Protein AF-A0A9E7KGN4-F1 (afdb_monomer)

Mean predicted aligned error: 15.78 Å

Structure (mmCIF, N/CA/C/O backbone):
data_AF-A0A9E7KGN4-F1
#
_entry.id   AF-A0A9E7KGN4-F1
#
loop_
_atom_site.group_PDB
_atom_site.id
_atom_site.type_symbol
_atom_site.label_atom_id
_atom_site.label_alt_id
_atom_site.label_comp_id
_atom_site.label_asym_id
_atom_site.label_entity_id
_atom_site.label_seq_id
_atom_site.pdbx_PDB_ins_code
_atom_site.Cartn_x
_atom_site.Cartn_y
_atom_site.Cartn_z
_atom_site.occupancy
_atom_site.B_iso_or_equiv
_atom_site.auth_seq_id
_atom_site.auth_comp_id
_atom_site.auth_asym_id
_atom_site.auth_atom_id
_atom_site.pdbx_PDB_model_num
ATOM 1 N N . ARG A 1 1 ? 19.803 -19.308 -32.127 1.00 43.31 1 ARG A N 1
ATOM 2 C CA . ARG A 1 1 ? 20.362 -20.248 -31.122 1.00 43.31 1 ARG A CA 1
ATOM 3 C C . ARG A 1 1 ? 21.633 -20.864 -31.719 1.00 43.31 1 ARG A C 1
ATOM 5 O O . ARG A 1 1 ? 21.571 -21.936 -32.300 1.00 43.31 1 ARG A O 1
ATOM 12 N N . GLN A 1 2 ? 22.748 -20.128 -31.695 1.00 34.84 2 GLN A N 1
ATOM 13 C CA . GLN A 1 2 ? 24.059 -20.640 -32.112 1.00 34.84 2 GLN A CA 1
ATOM 14 C C . GLN A 1 2 ? 24.666 -21.426 -30.944 1.00 34.84 2 GLN A C 1
ATOM 16 O O . GLN A 1 2 ? 24.561 -21.007 -29.792 1.00 34.84 2 GLN A O 1
ATOM 21 N N . ARG A 1 3 ? 25.208 -22.604 -31.252 1.00 32.94 3 ARG A N 1
ATOM 22 C CA . ARG A 1 3 ? 25.777 -23.581 -30.322 1.00 32.94 3 ARG A CA 1
ATOM 23 C C . ARG A 1 3 ? 27.296 -23.502 -30.486 1.00 32.94 3 ARG A C 1
ATOM 25 O O . ARG A 1 3 ? 27.785 -23.759 -31.579 1.00 32.94 3 ARG A O 1
ATOM 32 N N . VAL A 1 4 ? 28.014 -23.11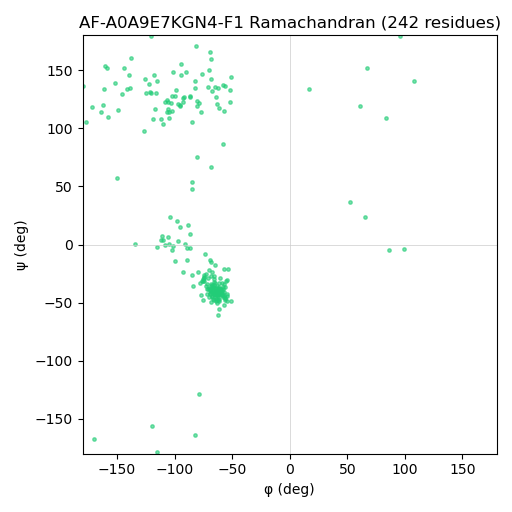3 -29.434 1.00 39.19 4 VAL A N 1
ATOM 33 C CA . VAL A 1 4 ? 29.483 -23.148 -29.382 1.00 39.19 4 VAL A CA 1
ATOM 34 C C . VAL A 1 4 ? 29.879 -24.368 -28.558 1.00 39.19 4 VAL A C 1
ATOM 36 O O . VAL A 1 4 ? 29.549 -24.460 -27.379 1.00 39.19 4 VAL A O 1
ATOM 39 N N . THR A 1 5 ? 30.535 -25.322 -29.209 1.00 34.94 5 THR A N 1
ATOM 40 C CA . THR A 1 5 ? 31.199 -26.487 -28.614 1.00 34.94 5 THR A CA 1
ATOM 41 C C . THR A 1 5 ? 32.675 -26.161 -28.413 1.00 34.94 5 THR A C 1
ATOM 43 O O . THR A 1 5 ? 33.374 -25.882 -29.384 1.00 34.94 5 THR A O 1
ATOM 46 N N . LEU A 1 6 ? 33.139 -26.209 -27.164 1.00 37.94 6 LEU A N 1
ATOM 47 C CA . LEU A 1 6 ? 34.554 -26.246 -26.793 1.00 37.94 6 LEU A CA 1
ATOM 48 C C . LEU A 1 6 ? 34.932 -27.708 -26.546 1.00 37.94 6 LEU A C 1
ATOM 50 O O . LEU A 1 6 ? 34.315 -28.372 -25.716 1.00 37.94 6 LEU A O 1
ATOM 54 N N . GLY A 1 7 ? 35.910 -28.200 -27.302 1.00 29.52 7 GLY A N 1
ATOM 55 C CA . GLY A 1 7 ? 36.570 -29.475 -27.054 1.00 29.52 7 GLY A CA 1
ATOM 56 C C . GLY A 1 7 ? 37.836 -29.269 -26.231 1.00 29.52 7 GLY A C 1
ATOM 57 O O . GLY A 1 7 ? 38.523 -28.271 -26.416 1.00 29.52 7 GLY A O 1
ATOM 58 N N . PHE A 1 8 ? 38.144 -30.232 -25.369 1.00 32.97 8 PHE A N 1
ATOM 59 C CA . PHE A 1 8 ? 39.500 -30.539 -24.924 1.00 32.97 8 PHE A CA 1
ATOM 60 C C . PHE A 1 8 ? 39.584 -32.055 -24.714 1.00 32.97 8 PHE A C 1
ATOM 62 O O . PHE A 1 8 ? 38.685 -32.669 -24.144 1.00 32.97 8 PHE A O 1
ATOM 69 N N . THR A 1 9 ? 40.617 -32.645 -25.301 1.00 34.97 9 THR A N 1
ATOM 70 C CA . THR A 1 9 ? 40.896 -34.079 -25.398 1.00 34.97 9 THR A CA 1
ATOM 71 C C . THR A 1 9 ? 41.772 -34.536 -24.236 1.00 34.97 9 THR A C 1
ATOM 73 O O . THR A 1 9 ? 42.865 -33.997 -24.080 1.00 34.97 9 THR A O 1
ATOM 76 N N . ASP A 1 10 ? 41.343 -35.572 -23.513 1.00 32.56 10 ASP A N 1
ATOM 77 C CA . ASP A 1 10 ? 42.175 -36.350 -22.591 1.00 32.56 10 ASP A CA 1
ATOM 78 C C . ASP A 1 10 ? 42.440 -37.731 -23.194 1.00 32.56 10 ASP A C 1
ATOM 80 O O . ASP A 1 10 ? 41.516 -38.488 -23.500 1.00 32.56 10 ASP A O 1
ATOM 84 N N . HIS A 1 11 ? 43.713 -38.072 -23.363 1.00 33.44 11 HIS A N 1
ATOM 85 C CA . HIS A 1 11 ? 44.144 -39.420 -23.704 1.00 33.44 11 HIS A CA 1
ATOM 86 C C . HIS A 1 11 ? 45.523 -39.630 -23.089 1.00 33.44 11 HIS A C 1
ATOM 88 O O . HIS A 1 11 ? 46.450 -38.931 -23.479 1.00 33.44 11 HIS A O 1
ATOM 94 N N . LEU A 1 12 ? 45.645 -40.557 -22.133 1.00 33.91 12 LEU A N 1
ATOM 95 C CA . LEU A 1 12 ? 46.855 -41.341 -21.855 1.00 33.91 12 LEU A CA 1
ATOM 96 C C . LEU A 1 12 ? 46.552 -42.349 -20.736 1.00 33.91 12 LEU A C 1
ATOM 98 O O . LEU A 1 12 ? 46.442 -41.994 -19.567 1.00 33.91 12 LEU A O 1
ATOM 102 N N . SER A 1 13 ? 46.419 -43.615 -21.124 1.00 33.12 13 SER A N 1
ATOM 103 C CA . SER A 1 13 ? 46.368 -44.777 -20.238 1.00 33.12 13 SER A CA 1
ATOM 104 C C . SER A 1 13 ? 47.519 -45.724 -20.579 1.00 33.12 13 SER A C 1
ATOM 106 O O . SER A 1 13 ? 47.692 -46.095 -21.740 1.00 33.12 13 SER A O 1
ATOM 108 N N . ASP A 1 14 ? 48.236 -46.110 -19.526 1.00 31.97 14 ASP A N 1
ATOM 109 C CA . ASP A 1 14 ? 48.924 -47.380 -19.280 1.00 31.97 14 ASP A CA 1
ATOM 110 C C . ASP A 1 14 ? 50.049 -47.865 -20.209 1.00 31.97 14 ASP A C 1
ATOM 112 O O . ASP A 1 14 ? 49.835 -48.252 -21.357 1.00 31.97 14 ASP A O 1
ATOM 116 N N . ARG A 1 15 ? 51.245 -48.024 -19.613 1.00 34.34 15 ARG A N 1
ATOM 117 C CA . ARG A 1 15 ? 52.045 -49.266 -19.680 1.00 34.34 15 ARG A CA 1
ATOM 118 C C . ARG A 1 15 ? 53.271 -49.226 -18.747 1.00 34.34 15 ARG A C 1
ATOM 120 O O . ARG A 1 15 ? 54.196 -48.460 -18.976 1.00 34.34 15 ARG A O 1
ATOM 127 N N . PHE A 1 16 ? 53.320 -50.135 -17.771 1.00 32.62 16 PHE A N 1
ATOM 128 C CA . PHE A 1 16 ? 54.546 -50.589 -17.092 1.00 32.62 16 PHE A CA 1
ATOM 129 C C . PHE A 1 16 ? 54.453 -52.099 -16.831 1.00 32.62 16 PHE A C 1
ATOM 131 O O . PHE A 1 16 ? 53.436 -52.548 -16.301 1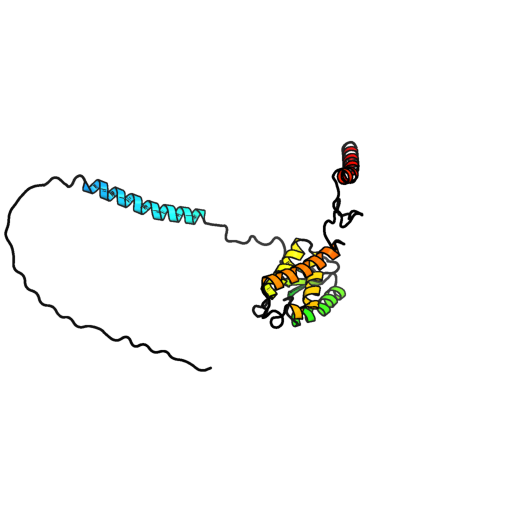.00 32.62 16 PHE A O 1
ATOM 138 N N . PRO A 1 17 ? 55.514 -52.876 -17.120 1.00 41.53 17 PRO A N 1
ATOM 139 C CA . PRO A 1 17 ? 55.739 -54.143 -16.440 1.00 41.53 17 PRO A CA 1
ATOM 140 C C . PRO A 1 17 ? 57.093 -54.196 -15.704 1.00 41.53 17 PRO A C 1
ATOM 142 O O . PRO A 1 17 ? 58.141 -53.849 -16.238 1.00 41.53 17 PRO A O 1
ATOM 145 N N . LEU A 1 18 ? 56.989 -54.638 -14.448 1.00 33.75 18 LEU A N 1
ATOM 146 C CA . LEU A 1 18 ? 57.854 -55.502 -13.627 1.00 33.75 18 LEU A CA 1
ATOM 147 C C . LEU A 1 18 ? 59.321 -55.766 -14.036 1.00 33.75 18 LEU A C 1
ATOM 149 O O . LEU A 1 18 ? 59.597 -56.286 -15.112 1.00 33.75 18 LEU A O 1
ATOM 153 N N . SER A 1 19 ? 60.223 -55.663 -13.048 1.00 32.59 19 SER A N 1
ATOM 154 C CA . SER A 1 19 ? 61.306 -56.642 -12.855 1.00 32.59 19 SER A CA 1
ATOM 155 C C . SER A 1 19 ? 61.733 -56.741 -11.379 1.00 32.59 19 SER A C 1
ATOM 157 O O . SER A 1 19 ? 61.813 -55.738 -10.670 1.00 32.59 19 SER A O 1
ATOM 159 N N . CYS A 1 20 ? 61.973 -57.972 -10.921 1.00 30.86 20 CYS A N 1
ATOM 160 C CA . CYS A 1 20 ? 62.420 -58.365 -9.582 1.00 30.86 20 CYS A CA 1
ATOM 161 C C . CYS A 1 20 ? 63.927 -58.672 -9.564 1.00 30.86 20 CYS A C 1
ATOM 163 O O . CYS A 1 20 ? 64.414 -59.317 -10.485 1.00 30.86 20 CYS A O 1
ATOM 165 N N . SER A 1 21 ? 64.611 -58.419 -8.440 1.00 33.78 21 SER A N 1
ATOM 166 C CA . SER A 1 21 ? 65.715 -59.279 -7.968 1.00 33.78 21 SER A CA 1
ATOM 167 C C . SER A 1 21 ? 66.027 -59.051 -6.481 1.00 33.78 21 SER A C 1
ATOM 169 O O . SER A 1 21 ? 66.128 -57.912 -6.033 1.00 33.78 21 SER A O 1
ATOM 171 N N . ARG A 1 22 ? 66.176 -60.152 -5.729 1.00 36.72 22 ARG A N 1
ATOM 172 C CA . ARG A 1 22 ? 66.568 -60.244 -4.307 1.00 36.72 22 ARG A CA 1
ATOM 173 C C . ARG A 1 22 ? 68.079 -60.466 -4.154 1.00 36.72 22 ARG A C 1
ATOM 175 O O . ARG A 1 22 ? 68.652 -61.180 -4.971 1.00 36.72 22 ARG A O 1
ATOM 182 N N . SER A 1 23 ? 68.635 -60.073 -3.005 1.00 31.95 23 SER A N 1
ATOM 183 C CA . SER A 1 23 ? 69.716 -60.805 -2.310 1.00 31.95 23 SER A CA 1
ATOM 184 C C . SER A 1 23 ? 69.789 -60.439 -0.800 1.00 31.95 23 SER A C 1
ATOM 186 O O . SER A 1 23 ? 69.323 -59.358 -0.443 1.00 31.95 23 SER A O 1
ATOM 188 N N . PRO A 1 24 ? 70.271 -61.340 0.101 1.00 37.94 24 PRO A N 1
ATOM 189 C CA . PRO A 1 24 ? 70.056 -61.289 1.562 1.00 37.94 24 PRO A CA 1
ATOM 190 C C . PRO A 1 24 ? 71.396 -61.184 2.374 1.00 37.94 24 PRO A C 1
ATOM 192 O O . PRO A 1 24 ? 72.361 -60.669 1.818 1.00 37.94 24 PRO A O 1
ATOM 195 N N . PRO A 1 25 ? 71.498 -61.580 3.670 1.00 57.44 25 PRO A N 1
ATOM 196 C CA . PRO A 1 25 ? 71.599 -60.695 4.842 1.00 57.44 25 PRO A CA 1
ATOM 197 C C . PRO A 1 25 ? 72.942 -60.800 5.614 1.00 57.44 25 PRO A C 1
ATOM 199 O O . PRO A 1 25 ? 73.807 -61.602 5.271 1.00 57.44 25 PRO A O 1
ATOM 202 N N . SER A 1 26 ? 73.107 -60.048 6.714 1.00 31.03 26 SER A N 1
ATOM 203 C CA . SER A 1 26 ? 74.134 -60.321 7.745 1.00 31.03 26 SER A CA 1
ATOM 204 C C . SER A 1 26 ? 73.809 -59.637 9.102 1.00 31.03 26 SER A C 1
ATOM 206 O O . SER A 1 26 ? 73.027 -58.685 9.105 1.00 31.03 26 SER A O 1
ATOM 208 N N . PRO A 1 27 ? 74.290 -60.173 10.252 1.00 44.53 27 PRO A N 1
ATOM 209 C CA . PRO A 1 27 ? 73.487 -60.336 11.472 1.00 44.53 27 PRO A CA 1
ATOM 210 C C . PRO A 1 27 ? 74.019 -59.598 12.722 1.00 44.53 27 PRO A C 1
ATOM 212 O O . PRO A 1 27 ? 75.122 -59.055 12.708 1.00 44.53 27 PRO A O 1
ATOM 215 N N . SER A 1 28 ? 73.270 -59.749 13.830 1.00 35.03 28 SER A N 1
ATOM 216 C CA . SER A 1 28 ? 73.612 -59.549 15.265 1.00 35.03 28 SER A CA 1
ATOM 217 C C . SER A 1 28 ? 72.978 -58.304 15.902 1.00 35.03 28 SER A C 1
ATOM 219 O O . SER A 1 28 ? 73.021 -57.237 15.313 1.00 35.03 28 SER A O 1
ATOM 221 N N . SER A 1 29 ? 72.484 -58.279 17.140 1.00 33.22 29 SER A N 1
ATOM 222 C CA . SER A 1 29 ? 71.989 -59.272 18.102 1.00 33.22 29 SER A CA 1
ATOM 223 C C . SER A 1 29 ? 71.574 -58.470 19.341 1.00 33.22 29 SER A C 1
ATOM 225 O O . SER A 1 29 ? 72.348 -57.639 19.799 1.00 33.22 29 SER A O 1
ATOM 227 N N . LEU A 1 30 ? 70.417 -58.824 19.907 1.00 35.72 30 LEU A N 1
ATOM 228 C CA . LEU A 1 30 ? 69.990 -58.626 21.300 1.00 35.72 30 LEU A CA 1
ATOM 229 C C . LEU A 1 30 ? 69.733 -57.203 21.856 1.00 35.72 30 LEU A C 1
ATOM 231 O O . LEU A 1 30 ? 70.406 -56.233 21.540 1.00 35.72 30 LEU A O 1
ATOM 235 N N . ILE A 1 31 ? 68.824 -57.193 22.850 1.00 36.72 31 ILE A N 1
ATOM 236 C CA . ILE A 1 31 ? 68.418 -56.107 23.768 1.00 36.72 31 ILE A CA 1
ATOM 237 C C . ILE A 1 31 ? 67.353 -55.200 23.102 1.00 36.72 31 ILE A C 1
ATOM 239 O O . ILE A 1 31 ? 67.632 -54.512 22.138 1.00 36.72 31 ILE A O 1
ATOM 243 N N . VAL A 1 32 ? 66.067 -55.172 23.468 1.00 41.25 32 VAL A N 1
ATOM 244 C CA . VAL A 1 32 ? 65.474 -54.961 24.795 1.00 41.25 32 VAL A CA 1
ATOM 245 C C . VAL A 1 32 ? 64.013 -55.452 24.768 1.00 41.25 32 VAL A C 1
ATOM 247 O O . VAL A 1 32 ? 63.178 -54.918 24.044 1.00 41.25 32 VAL A O 1
ATOM 250 N N . LEU A 1 33 ? 63.687 -56.431 25.610 1.00 44.38 33 LEU A N 1
ATOM 251 C CA . LEU A 1 33 ? 62.329 -56.898 25.922 1.00 44.38 33 LEU A CA 1
ATOM 252 C C . LEU A 1 33 ? 61.699 -56.021 27.032 1.00 44.38 33 LEU A C 1
ATOM 254 O O . LEU A 1 33 ? 61.299 -56.526 28.072 1.00 44.38 33 LEU A O 1
ATOM 258 N N . LEU A 1 34 ? 61.671 -54.693 26.864 1.00 43.56 34 LEU A N 1
ATOM 259 C CA . LEU A 1 34 ? 61.140 -53.745 27.869 1.00 43.56 34 LEU A CA 1
ATOM 260 C C . LEU A 1 34 ? 60.549 -52.471 27.231 1.00 43.56 34 LEU A C 1
ATOM 262 O O . LEU A 1 34 ? 60.962 -51.359 27.549 1.00 43.56 34 LEU A O 1
ATOM 266 N N . SER A 1 35 ? 59.574 -52.593 26.330 1.00 43.28 35 SER A N 1
ATOM 267 C CA . SER A 1 35 ? 58.796 -51.418 25.883 1.00 43.28 35 SER A CA 1
ATOM 268 C C . SER A 1 35 ? 57.281 -51.623 25.832 1.00 43.28 35 SER A C 1
ATOM 270 O O . SER A 1 35 ? 56.549 -50.670 25.567 1.00 43.28 35 SER A O 1
ATOM 272 N N . ASP A 1 36 ? 56.776 -52.807 26.183 1.00 47.84 36 ASP A N 1
ATOM 273 C CA . ASP A 1 36 ? 55.358 -53.131 25.978 1.00 47.84 36 ASP A CA 1
ATOM 274 C C . ASP A 1 36 ? 54.419 -52.704 27.124 1.00 47.84 36 ASP A C 1
ATOM 276 O O . ASP A 1 36 ? 53.231 -53.021 27.119 1.00 47.84 36 ASP A O 1
ATOM 280 N N . TRP A 1 37 ? 54.912 -51.926 28.098 1.00 45.62 37 TRP A N 1
ATOM 281 C CA . TRP A 1 37 ? 54.055 -51.368 29.155 1.00 45.62 37 TRP A CA 1
ATOM 282 C C . TRP A 1 37 ? 53.633 -49.908 28.934 1.00 45.62 37 TRP A C 1
ATOM 284 O O . TRP A 1 37 ? 52.676 -49.461 29.550 1.00 45.62 37 TRP A O 1
ATOM 294 N N . GLY A 1 38 ? 54.271 -49.174 28.010 1.00 48.34 38 GLY A N 1
ATOM 295 C CA . GLY A 1 38 ? 53.954 -47.760 27.727 1.00 48.34 38 GLY A CA 1
ATOM 296 C C . GLY A 1 38 ? 53.111 -47.502 26.468 1.00 48.34 38 GLY A C 1
ATOM 297 O O . GLY A 1 38 ? 52.750 -46.354 26.194 1.00 48.34 38 GLY A O 1
ATOM 298 N N . A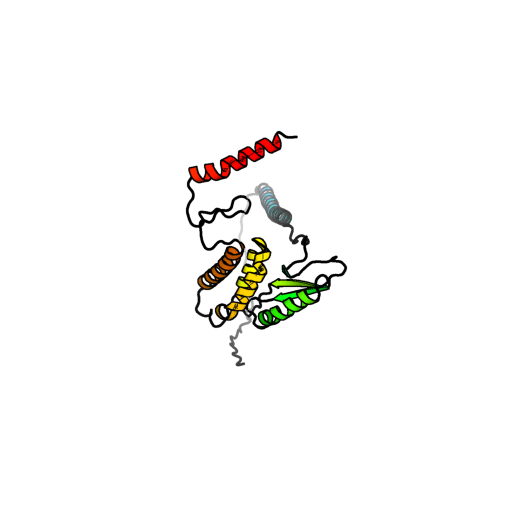LA A 1 39 ? 52.819 -48.540 25.677 1.00 49.31 39 ALA A N 1
ATOM 299 C CA . ALA A 1 39 ? 52.071 -48.427 24.420 1.00 49.31 39 ALA A CA 1
ATOM 300 C C . ALA A 1 39 ? 50.555 -48.642 24.587 1.00 49.31 39 ALA A C 1
ATOM 302 O O . ALA A 1 39 ? 49.769 -48.121 23.795 1.00 49.31 39 ALA A O 1
ATOM 303 N N . ARG A 1 40 ? 50.122 -49.346 25.642 1.00 48.94 40 ARG A N 1
ATOM 304 C CA . ARG A 1 40 ? 48.695 -49.585 25.921 1.00 48.94 40 ARG A CA 1
ATOM 305 C C . ARG A 1 40 ? 47.968 -48.335 26.428 1.00 48.94 40 ARG A C 1
ATOM 307 O O . ARG A 1 40 ? 46.845 -48.083 25.997 1.00 48.94 40 ARG A O 1
ATOM 314 N N . ASP A 1 41 ? 48.631 -47.488 27.212 1.00 49.97 41 ASP A N 1
ATOM 315 C CA . ASP A 1 41 ? 48.005 -46.275 27.764 1.00 49.97 41 ASP A CA 1
ATOM 316 C C . ASP A 1 41 ? 47.830 -45.160 26.720 1.00 49.97 41 ASP A C 1
ATOM 318 O O . ASP A 1 41 ? 46.874 -44.385 26.762 1.00 49.97 41 ASP A O 1
ATOM 322 N N . ARG A 1 42 ? 48.710 -45.108 25.711 1.00 51.50 42 ARG A N 1
ATOM 323 C CA . ARG A 1 42 ? 48.635 -44.117 24.624 1.00 51.50 42 ARG A CA 1
ATOM 324 C C . ARG A 1 42 ? 47.612 -44.469 23.542 1.00 51.50 42 ARG A C 1
ATOM 326 O O . ARG A 1 42 ? 47.128 -43.565 22.861 1.00 51.50 42 ARG A O 1
ATOM 333 N N . LEU A 1 43 ? 47.253 -45.745 23.389 1.00 49.75 43 LEU A N 1
ATOM 334 C CA . LEU A 1 43 ? 46.225 -46.178 22.437 1.00 49.75 43 LEU A CA 1
ATOM 335 C C . LEU A 1 43 ? 44.804 -45.912 22.971 1.00 49.75 43 LEU A C 1
ATOM 337 O O . LEU A 1 43 ? 43.914 -45.545 22.206 1.00 49.75 43 LEU A O 1
ATOM 341 N N . MET A 1 44 ? 44.603 -46.002 24.291 1.00 50.56 44 MET A N 1
ATOM 342 C CA . MET A 1 44 ? 43.305 -45.725 24.923 1.00 50.56 44 MET A CA 1
ATOM 343 C C . MET A 1 44 ? 42.973 -44.224 24.978 1.00 50.56 44 MET A C 1
ATOM 345 O O . MET A 1 44 ? 41.808 -43.848 24.844 1.00 50.56 44 MET A O 1
ATOM 349 N N . ALA A 1 45 ? 43.981 -43.351 25.088 1.00 51.00 45 ALA A N 1
ATOM 350 C CA . ALA A 1 45 ? 43.780 -41.898 25.1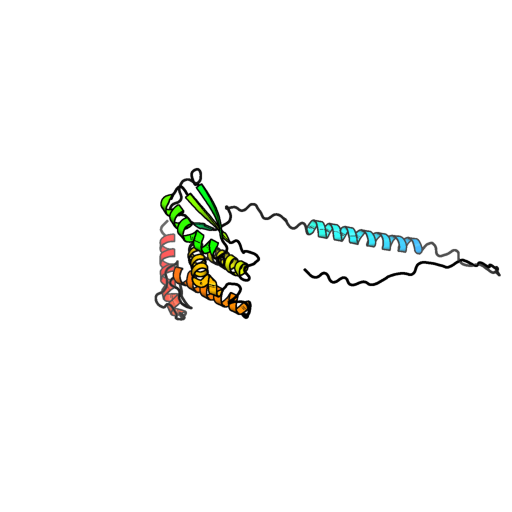31 1.00 51.00 45 ALA A CA 1
ATOM 351 C C . ALA A 1 45 ? 43.312 -41.296 23.786 1.00 51.00 45 ALA A C 1
ATOM 353 O O . ALA A 1 45 ? 42.448 -40.420 23.770 1.00 51.00 45 ALA A O 1
ATOM 354 N N . HIS A 1 46 ? 43.820 -41.793 22.650 1.00 50.19 46 HIS A N 1
ATOM 355 C CA . HIS A 1 46 ? 43.373 -41.353 21.317 1.00 50.19 46 HIS A CA 1
ATOM 356 C C . HIS A 1 46 ? 41.995 -41.918 20.935 1.00 50.19 46 HIS A C 1
ATOM 358 O O . HIS A 1 46 ? 41.249 -41.276 20.198 1.00 50.19 46 HIS A O 1
ATOM 364 N N . SER A 1 47 ? 41.634 -43.089 21.470 1.00 54.91 47 SER A N 1
ATOM 365 C CA . SER A 1 47 ? 40.329 -43.724 21.246 1.00 54.91 47 SER A CA 1
ATOM 366 C C . SER A 1 47 ? 39.198 -42.991 21.980 1.00 54.91 47 SER A C 1
ATOM 368 O O . SER A 1 47 ? 38.124 -42.773 21.425 1.00 54.91 47 SER A O 1
ATOM 370 N N . ALA A 1 48 ? 39.459 -42.513 23.201 1.00 54.72 48 ALA A N 1
ATOM 371 C CA . ALA A 1 48 ? 38.476 -41.747 23.962 1.00 54.72 48 ALA A CA 1
ATOM 372 C C . ALA A 1 48 ? 38.174 -40.384 23.306 1.00 54.72 48 ALA A C 1
ATOM 374 O O . ALA A 1 48 ? 37.010 -40.044 23.104 1.00 54.72 48 ALA A O 1
ATOM 375 N N . ALA A 1 49 ? 39.204 -39.631 22.895 1.00 57.03 49 ALA A N 1
ATOM 376 C CA . ALA A 1 49 ? 39.048 -38.314 22.263 1.00 57.03 49 ALA A CA 1
ATOM 377 C C . ALA A 1 49 ? 38.298 -38.361 20.913 1.00 57.03 49 ALA A C 1
ATOM 379 O O . ALA A 1 49 ? 37.503 -37.465 20.619 1.00 57.03 49 ALA A O 1
ATOM 380 N N . ALA A 1 50 ? 38.495 -39.423 20.122 1.00 59.56 50 ALA A N 1
ATOM 381 C CA . ALA A 1 50 ? 37.814 -39.625 18.841 1.00 59.56 50 ALA A CA 1
ATOM 382 C C . ALA A 1 50 ? 36.301 -39.888 18.983 1.00 59.56 50 ALA A C 1
ATOM 384 O O . ALA A 1 50 ? 35.545 -39.604 18.057 1.00 59.56 50 ALA A O 1
ATOM 385 N N . CYS A 1 51 ? 35.848 -40.373 20.144 1.00 60.97 51 CYS A N 1
ATOM 386 C CA . CYS A 1 51 ? 34.430 -40.597 20.440 1.00 60.97 51 CYS A CA 1
ATOM 387 C C . CYS A 1 51 ? 33.716 -39.338 20.959 1.00 60.97 51 CYS A C 1
ATOM 389 O O . CYS A 1 51 ? 32.511 -39.193 20.759 1.00 60.97 51 CYS A O 1
ATOM 391 N N . PHE A 1 52 ? 34.433 -38.398 21.585 1.00 65.12 52 PHE A N 1
ATOM 392 C CA . PHE A 1 52 ? 33.820 -37.182 22.138 1.00 65.12 52 PHE A CA 1
ATOM 393 C C . PHE A 1 52 ? 33.457 -36.141 21.076 1.00 65.12 52 PHE A C 1
ATOM 395 O O . PHE A 1 52 ? 32.462 -35.439 21.238 1.00 65.12 52 PHE A O 1
ATOM 402 N N . LEU A 1 53 ? 34.210 -36.055 19.976 1.00 70.75 53 LEU A N 1
ATOM 403 C CA . LEU A 1 53 ? 33.913 -35.128 18.879 1.00 70.75 53 LEU A CA 1
ATOM 404 C C . LEU A 1 53 ? 32.567 -35.402 18.177 1.00 70.75 53 LEU A C 1
ATOM 406 O O . LEU A 1 53 ? 31.786 -34.459 18.042 1.00 70.75 53 LEU A O 1
ATOM 410 N N . PRO A 1 54 ? 32.251 -36.642 17.746 1.00 75.44 54 PRO A N 1
ATOM 411 C CA . PRO A 1 54 ? 30.957 -36.939 17.140 1.00 75.44 54 PRO A CA 1
ATOM 412 C C . PRO A 1 54 ? 29.823 -36.814 18.158 1.00 75.44 54 PRO A C 1
ATOM 414 O O . PRO A 1 54 ? 28.770 -36.304 17.794 1.00 75.44 54 PRO A O 1
ATOM 417 N N . LEU A 1 55 ? 30.048 -37.173 19.431 1.00 76.19 55 LEU A N 1
ATOM 418 C CA . LEU A 1 55 ? 29.065 -36.990 20.506 1.00 76.19 55 LEU A CA 1
ATOM 419 C C . LEU A 1 55 ? 28.743 -35.509 20.750 1.00 76.19 55 LEU A C 1
ATOM 421 O O . LEU A 1 55 ? 27.572 -35.146 20.867 1.00 76.19 55 LEU A O 1
ATOM 425 N N . LEU A 1 56 ? 29.759 -34.642 20.759 1.00 79.19 56 LEU A N 1
ATOM 426 C CA . LEU A 1 56 ? 29.595 -33.194 20.870 1.00 79.19 56 LEU A CA 1
ATOM 427 C C . LEU A 1 56 ? 28.885 -32.614 19.640 1.00 79.19 56 LEU A C 1
ATOM 429 O O . LEU A 1 56 ? 27.986 -31.793 19.798 1.00 79.19 56 LEU A O 1
ATOM 433 N N . PHE A 1 57 ? 29.230 -33.070 18.430 1.00 75.00 57 PHE A N 1
ATOM 434 C CA . PHE A 1 57 ? 28.537 -32.674 17.200 1.00 75.00 57 PHE A CA 1
ATOM 435 C C . PHE A 1 57 ? 27.069 -33.105 17.212 1.00 75.00 57 PHE A C 1
ATOM 437 O O . PHE A 1 57 ? 26.209 -32.297 16.881 1.00 75.00 57 PHE A O 1
ATOM 444 N N . THR A 1 58 ? 26.754 -34.329 17.649 1.00 75.00 58 THR A N 1
ATOM 445 C CA . THR A 1 58 ? 25.365 -34.787 17.796 1.00 75.00 58 THR A CA 1
ATOM 446 C C . THR A 1 58 ? 24.621 -34.036 18.895 1.00 75.00 58 THR A C 1
ATOM 448 O O . THR A 1 58 ? 23.462 -33.689 18.700 1.00 75.00 58 THR A O 1
ATOM 451 N N . ALA A 1 59 ? 25.273 -33.715 20.017 1.00 75.06 59 ALA A N 1
ATOM 452 C CA . ALA A 1 59 ? 24.673 -32.916 21.083 1.00 75.06 59 ALA A CA 1
ATOM 453 C C . ALA A 1 59 ? 24.380 -31.484 20.609 1.00 75.06 59 ALA A C 1
ATOM 455 O O . ALA A 1 59 ? 23.289 -30.973 20.846 1.00 75.06 59 ALA A O 1
ATOM 456 N N . LEU A 1 60 ? 25.306 -30.864 19.869 1.00 74.81 60 LEU A N 1
ATOM 457 C CA . LEU A 1 60 ? 25.111 -29.561 19.228 1.00 74.81 60 LEU A CA 1
ATOM 458 C C . LEU A 1 60 ? 24.022 -29.605 18.148 1.00 74.81 60 LEU A C 1
ATOM 460 O O . LEU A 1 60 ? 23.242 -28.664 18.051 1.00 74.81 60 LEU A O 1
ATOM 464 N N . PHE A 1 61 ? 23.917 -30.689 17.376 1.00 68.19 61 PHE A N 1
ATOM 465 C CA . PHE A 1 61 ? 22.866 -30.863 16.367 1.00 68.19 61 PHE A CA 1
ATOM 466 C C . PHE A 1 61 ? 21.480 -31.024 17.011 1.00 68.19 61 PHE A C 1
ATOM 468 O O . PHE A 1 61 ? 20.515 -30.417 16.555 1.00 68.19 61 PHE A O 1
ATOM 475 N N . LEU A 1 62 ? 21.387 -31.776 18.114 1.00 64.25 62 LEU A N 1
ATOM 476 C CA . LEU A 1 62 ? 20.153 -31.945 18.887 1.00 64.25 62 LEU A CA 1
ATOM 477 C C . LEU A 1 62 ? 19.734 -30.641 19.583 1.00 64.25 62 LEU A C 1
ATOM 479 O O . LEU A 1 62 ? 18.554 -30.296 19.545 1.00 64.25 62 LEU A O 1
ATOM 483 N N . LEU A 1 63 ? 20.685 -29.879 20.136 1.00 63.16 63 LEU A N 1
ATOM 484 C CA . LEU A 1 63 ? 20.448 -28.540 20.699 1.00 63.16 63 LEU A CA 1
ATOM 485 C C . LEU A 1 63 ? 20.107 -27.492 19.622 1.00 63.16 63 LEU A C 1
ATOM 487 O O . LEU A 1 63 ? 19.389 -26.537 19.904 1.00 63.16 63 LEU A O 1
ATOM 491 N N . SER A 1 64 ? 20.580 -27.685 18.387 1.00 66.12 64 SER A N 1
ATOM 492 C CA . SER A 1 64 ? 20.268 -26.863 17.211 1.00 66.12 64 SER A CA 1
ATOM 493 C C . SER A 1 64 ? 19.013 -27.336 16.466 1.00 66.12 64 SER A C 1
ATOM 495 O O . SER A 1 64 ? 18.778 -26.916 15.327 1.00 66.12 64 SER A O 1
ATOM 497 N N . SER A 1 65 ? 18.171 -28.157 17.104 1.00 61.00 65 SER A N 1
ATOM 498 C CA . SER A 1 65 ? 16.779 -28.353 16.684 1.00 61.00 65 SER A CA 1
ATOM 499 C C . SER A 1 65 ? 16.001 -27.059 16.942 1.00 61.00 65 SER A C 1
ATOM 501 O O . SER A 1 65 ? 15.133 -26.984 17.807 1.00 61.00 65 SER A O 1
ATOM 503 N N . CYS A 1 66 ? 16.347 -25.998 16.212 1.00 64.06 66 CYS A N 1
ATOM 504 C CA . CYS A 1 66 ? 15.493 -24.840 16.050 1.00 64.06 66 CYS A CA 1
ATOM 505 C C . CYS A 1 66 ? 14.132 -25.362 15.596 1.00 64.06 66 CYS A C 1
ATOM 507 O O . CYS A 1 66 ? 14.066 -26.193 14.689 1.00 64.06 66 CYS A O 1
ATOM 509 N N . SER A 1 67 ? 13.058 -24.890 16.221 1.00 63.22 67 SER A N 1
ATOM 510 C CA . SER A 1 67 ? 11.695 -25.145 15.773 1.00 63.22 67 SER A CA 1
ATOM 511 C C . SER A 1 67 ? 11.533 -24.640 14.335 1.00 63.22 67 SER A C 1
ATOM 513 O O . SER A 1 67 ? 11.147 -23.497 14.102 1.00 63.22 67 SER A O 1
ATOM 515 N N . PHE A 1 68 ? 11.862 -25.476 13.350 1.00 61.44 68 PHE A N 1
ATOM 516 C CA . PHE A 1 68 ? 11.613 -25.222 11.938 1.00 61.44 68 PHE A CA 1
ATOM 517 C C . PHE A 1 68 ? 10.154 -25.564 11.658 1.00 61.44 68 PHE A C 1
ATOM 519 O O . PHE A 1 68 ? 9.808 -26.601 11.102 1.00 61.44 68 PHE A O 1
ATOM 526 N N . GLY A 1 69 ? 9.291 -24.667 12.112 1.00 63.28 69 GLY A N 1
ATOM 527 C CA . GLY A 1 69 ? 7.878 -24.641 11.799 1.00 63.28 69 GLY A CA 1
ATOM 528 C C . GLY A 1 69 ? 7.399 -23.226 12.042 1.00 63.28 69 GLY A C 1
ATOM 529 O O . GLY A 1 69 ? 7.357 -22.777 13.187 1.00 63.28 69 GLY A O 1
ATOM 530 N N . SER A 1 70 ? 7.068 -22.497 10.977 1.00 73.19 70 SER A N 1
ATOM 531 C CA . SER A 1 70 ? 6.262 -21.292 11.139 1.00 73.19 70 SER A CA 1
ATOM 532 C C . SER A 1 70 ? 4.975 -21.726 11.836 1.00 73.19 70 SER A C 1
ATOM 534 O O . SER A 1 70 ? 4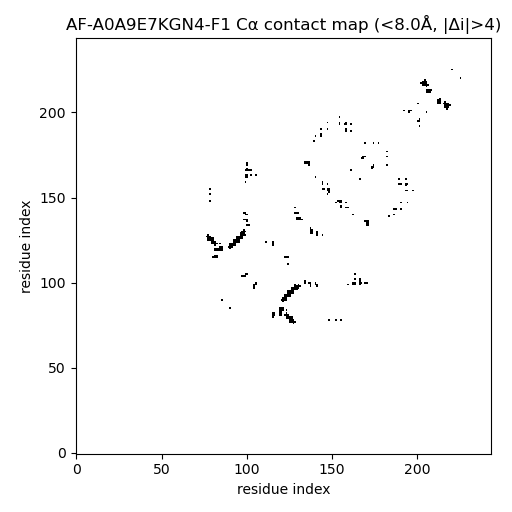.238 -22.545 11.284 1.00 73.19 70 SER A O 1
ATOM 536 N N . GLY A 1 71 ? 4.741 -21.253 13.064 1.00 81.50 71 GLY A N 1
ATOM 537 C CA . GLY A 1 71 ? 3.494 -21.530 13.771 1.00 81.50 71 GLY A CA 1
ATOM 538 C C . GLY A 1 71 ? 2.303 -21.198 12.872 1.00 81.50 71 GLY A C 1
ATOM 539 O O . GLY A 1 71 ? 2.380 -20.258 12.078 1.00 81.50 71 GLY A O 1
ATOM 540 N N . ILE A 1 72 ? 1.231 -21.988 12.966 1.00 83.38 72 ILE A N 1
ATOM 541 C CA . ILE A 1 72 ? 0.011 -21.768 12.182 1.00 83.38 72 ILE A CA 1
ATOM 542 C C . ILE A 1 72 ? -0.421 -20.305 12.378 1.00 83.38 72 ILE A C 1
ATOM 544 O O . ILE A 1 72 ? -0.596 -19.886 13.528 1.00 83.38 72 ILE A O 1
ATOM 548 N N . PRO A 1 73 ? -0.559 -19.509 11.300 1.00 82.69 73 PRO A N 1
ATOM 549 C CA . PRO A 1 73 ? -0.973 -18.121 11.423 1.00 82.69 73 PRO A CA 1
ATOM 550 C C . PRO A 1 73 ? -2.309 -18.009 12.159 1.00 82.69 73 PRO A C 1
ATOM 552 O O . PRO A 1 73 ? -3.249 -18.752 11.892 1.00 82.69 73 PRO A O 1
ATOM 555 N N . THR A 1 74 ? -2.415 -17.048 13.076 1.00 85.56 74 THR A N 1
ATOM 556 C CA . THR A 1 74 ? -3.658 -16.795 13.827 1.00 85.56 74 THR A CA 1
ATOM 557 C C . THR A 1 74 ? -4.743 -16.131 12.981 1.00 85.56 74 THR A C 1
ATOM 559 O O . THR A 1 74 ? -5.868 -15.956 13.445 1.00 85.56 74 THR A O 1
ATOM 562 N N . ARG A 1 75 ? -4.403 -15.707 11.760 1.00 83.06 75 ARG A N 1
ATOM 563 C CA . ARG A 1 75 ? -5.274 -15.005 10.818 1.00 83.06 75 ARG A CA 1
ATOM 564 C C . ARG A 1 75 ? -4.953 -15.460 9.403 1.00 83.06 75 ARG A C 1
ATOM 566 O O . ARG A 1 75 ? -3.810 -15.816 9.121 1.00 83.06 75 ARG A O 1
ATOM 573 N N . TYR A 1 76 ? -5.953 -15.403 8.530 1.00 87.62 76 TYR A N 1
ATOM 574 C CA . TYR A 1 76 ? -5.747 -15.583 7.097 1.00 87.62 76 TYR A CA 1
ATOM 575 C C . TYR A 1 76 ? -4.837 -14.461 6.573 1.00 87.62 76 TYR A C 1
ATOM 577 O O . TYR A 1 76 ? -5.011 -13.302 6.966 1.00 87.62 76 TYR A O 1
ATOM 585 N N . ASP A 1 77 ? -3.845 -14.828 5.762 1.00 90.44 77 ASP A N 1
ATOM 586 C CA . ASP A 1 77 ? -2.822 -13.909 5.252 1.00 90.44 77 ASP A CA 1
ATOM 587 C C . ASP A 1 77 ? -3.405 -12.893 4.257 1.00 90.44 77 ASP A C 1
ATOM 589 O O . ASP A 1 77 ? -4.472 -13.108 3.689 1.00 90.44 77 ASP A O 1
ATOM 593 N N . GLY A 1 78 ? -2.706 -11.780 4.046 1.00 93.88 78 GLY A N 1
ATOM 594 C CA . GLY A 1 78 ? -3.110 -10.742 3.099 1.00 93.88 78 GLY A CA 1
ATOM 595 C C . GLY A 1 78 ? -3.889 -9.575 3.714 1.00 93.88 78 GLY A C 1
ATOM 596 O O . GLY A 1 78 ? -4.107 -9.468 4.926 1.00 93.88 78 GLY A O 1
ATOM 597 N N . PHE A 1 79 ? -4.249 -8.624 2.854 1.00 95.62 79 PHE A N 1
ATOM 598 C CA . PHE A 1 79 ? -4.867 -7.357 3.236 1.00 95.62 79 PHE A CA 1
ATOM 599 C C . PHE A 1 79 ? -6.349 -7.342 2.879 1.00 95.62 79 PHE A C 1
ATOM 601 O O . PHE A 1 79 ? -6.722 -7.512 1.721 1.00 95.62 79 PHE A O 1
ATOM 608 N N . TYR A 1 80 ? -7.197 -7.086 3.869 1.00 94.00 80 TYR A N 1
ATOM 609 C CA . TYR A 1 80 ? -8.647 -7.116 3.707 1.00 94.00 80 TYR A CA 1
ATOM 610 C C . TYR A 1 80 ? -9.148 -5.823 3.071 1.00 94.00 80 TYR A C 1
ATOM 612 O O . TYR A 1 80 ? -9.009 -4.749 3.655 1.00 94.00 80 TYR A O 1
ATOM 620 N N . TYR A 1 81 ? -9.767 -5.937 1.901 1.00 94.31 81 TYR A N 1
ATOM 621 C CA . TYR A 1 81 ? -10.527 -4.870 1.266 1.00 94.31 81 TYR A CA 1
ATOM 622 C C . TYR A 1 81 ? -12.018 -5.220 1.290 1.00 94.31 81 TYR A C 1
ATOM 624 O O . TYR A 1 81 ? -12.497 -6.053 0.515 1.00 94.31 81 TYR A O 1
ATOM 632 N N . SER A 1 82 ? -12.757 -4.581 2.194 1.00 90.44 82 SER A N 1
ATOM 633 C CA . SER A 1 82 ? -14.200 -4.766 2.368 1.00 90.44 82 SER A CA 1
ATOM 634 C C . SER A 1 82 ? -14.907 -3.430 2.597 1.00 90.44 82 SER A C 1
ATOM 636 O O . SER A 1 82 ? -14.288 -2.445 3.003 1.00 90.44 82 SER A O 1
ATOM 638 N N . GLY A 1 83 ? -16.220 -3.418 2.364 1.00 83.19 83 GLY A N 1
ATOM 639 C CA . GLY A 1 83 ? -17.122 -2.466 3.010 1.00 83.19 83 GLY A CA 1
ATOM 640 C C . GLY A 1 83 ? -17.431 -2.922 4.439 1.00 83.19 83 GLY A C 1
ATOM 641 O O . GLY A 1 83 ? -16.527 -3.258 5.207 1.00 83.19 83 GLY A O 1
ATOM 642 N N . GLU A 1 84 ? -18.717 -2.986 4.771 1.00 78.69 84 GLU A N 1
ATOM 643 C CA . GLU A 1 84 ? -19.189 -3.650 5.988 1.00 78.69 84 GLU A CA 1
ATOM 644 C C . GLU A 1 84 ? -18.972 -5.163 5.877 1.00 78.69 84 GLU A C 1
ATOM 646 O O . GLU A 1 84 ? -19.128 -5.744 4.804 1.00 78.69 84 GLU A O 1
ATOM 651 N N . VAL A 1 85 ? -18.598 -5.810 6.981 1.00 74.75 85 VAL A N 1
ATOM 652 C CA . VAL A 1 85 ? -18.360 -7.258 7.015 1.00 74.75 85 VAL A CA 1
ATOM 653 C C . VAL A 1 85 ? -19.523 -7.927 7.736 1.00 74.75 85 VAL A C 1
ATOM 655 O O . VAL A 1 85 ? -19.827 -7.578 8.877 1.00 74.75 85 VAL A O 1
ATOM 658 N N . GLY A 1 86 ? -20.185 -8.858 7.048 1.00 74.50 86 GLY A N 1
ATOM 659 C CA . GLY A 1 86 ? -21.294 -9.649 7.582 1.00 74.50 86 GLY A CA 1
ATOM 660 C C . GLY A 1 86 ? -20.798 -10.846 8.394 1.00 74.50 86 GLY A C 1
ATOM 661 O O . GLY A 1 86 ? -19.627 -10.916 8.766 1.00 74.50 86 GLY A O 1
ATOM 662 N N . ASP A 1 87 ? -21.674 -11.819 8.658 1.00 82.06 87 ASP A N 1
ATOM 663 C CA . ASP A 1 87 ? -21.237 -13.097 9.233 1.00 82.06 87 ASP A CA 1
ATOM 664 C C . ASP A 1 87 ? -20.293 -13.806 8.249 1.00 82.06 87 ASP A C 1
ATOM 666 O O . ASP A 1 87 ? -20.671 -14.115 7.120 1.00 82.06 87 ASP A O 1
ATOM 670 N N . TRP A 1 88 ? -19.065 -14.082 8.692 1.00 81.75 88 TRP A N 1
ATOM 671 C CA . TRP A 1 88 ? -18.017 -14.750 7.918 1.00 81.75 88 TRP A CA 1
ATOM 672 C C . TRP A 1 88 ? -18.440 -16.095 7.319 1.00 81.75 88 TRP A C 1
ATOM 674 O O . TRP A 1 88 ? -17.826 -16.532 6.348 1.00 81.75 88 TRP A O 1
ATOM 684 N N . LYS A 1 89 ? -19.475 -16.749 7.860 1.00 85.19 89 LYS A N 1
ATOM 685 C CA . LYS A 1 89 ? -20.017 -18.001 7.304 1.00 85.19 89 LYS A CA 1
ATOM 686 C C . LYS A 1 89 ? -20.652 -17.834 5.922 1.00 85.19 89 LYS A C 1
ATOM 688 O O . LYS A 1 89 ? -20.639 -18.785 5.147 1.00 85.19 89 LYS A O 1
ATOM 693 N N . ASP A 1 90 ? -21.157 -16.642 5.615 1.00 85.50 90 ASP A N 1
ATOM 694 C CA . ASP A 1 90 ? -21.892 -16.345 4.378 1.00 85.50 90 ASP A CA 1
ATOM 695 C C . ASP A 1 90 ? -21.110 -15.422 3.423 1.00 85.50 90 ASP A C 1
ATOM 697 O O . ASP A 1 90 ? -21.644 -14.961 2.406 1.00 85.50 90 ASP A O 1
ATOM 701 N N . VAL A 1 91 ? -19.845 -15.133 3.749 1.00 92.19 91 VAL A N 1
ATOM 702 C CA . VAL A 1 91 ? -18.972 -14.246 2.974 1.00 92.19 91 VAL A CA 1
ATOM 703 C C . VAL A 1 91 ? -18.259 -15.020 1.866 1.00 92.19 91 VAL A C 1
ATOM 705 O O . VAL A 1 91 ? -17.573 -16.012 2.102 1.00 92.19 91 VAL A O 1
ATOM 708 N N . ILE A 1 92 ? -18.361 -14.511 0.641 1.00 94.50 92 ILE A N 1
ATOM 709 C CA . ILE A 1 92 ? -17.551 -14.933 -0.500 1.00 94.50 92 ILE A CA 1
ATOM 710 C C . ILE A 1 92 ? -16.191 -14.239 -0.407 1.00 94.50 92 ILE A C 1
ATOM 712 O O . ILE A 1 92 ? -16.110 -13.010 -0.367 1.00 94.50 92 ILE A O 1
ATOM 716 N N . VAL A 1 93 ? -15.120 -15.027 -0.400 1.00 94.69 93 VAL A N 1
ATOM 717 C CA . VAL A 1 93 ? -13.742 -14.528 -0.357 1.00 94.69 93 VAL A CA 1
ATOM 718 C C . VAL A 1 93 ? -13.146 -14.557 -1.760 1.00 94.69 93 VAL A C 1
ATOM 720 O O . VAL A 1 93 ? -13.179 -15.584 -2.435 1.00 94.69 93 VAL A O 1
ATOM 723 N N . VAL A 1 94 ? -12.600 -13.424 -2.198 1.00 97.00 94 VAL A N 1
ATOM 724 C CA . VAL A 1 94 ? -11.842 -13.302 -3.447 1.00 97.00 94 VAL A CA 1
ATOM 725 C C . VAL A 1 94 ? -10.382 -13.023 -3.108 1.00 97.00 94 VAL A C 1
ATOM 727 O O . VAL A 1 94 ? -10.044 -11.919 -2.683 1.00 97.00 94 VAL A O 1
ATOM 730 N N . ASP A 1 95 ? -9.507 -14.003 -3.318 1.00 97.56 95 ASP A N 1
ATOM 731 C CA . ASP A 1 95 ? -8.060 -13.812 -3.216 1.00 97.56 95 ASP A CA 1
ATOM 732 C C . ASP A 1 95 ? -7.514 -13.133 -4.480 1.00 97.56 95 ASP A C 1
ATOM 734 O O . ASP A 1 95 ? -7.642 -13.645 -5.594 1.00 97.56 95 ASP A O 1
ATOM 738 N N . ALA A 1 96 ? -6.878 -11.976 -4.309 1.00 97.94 96 ALA A N 1
ATOM 739 C CA . ALA A 1 96 ? -6.281 -11.196 -5.385 1.00 97.94 96 ALA A CA 1
ATOM 740 C C . ALA A 1 96 ? -4.769 -11.063 -5.168 1.00 97.94 96 ALA A C 1
ATOM 742 O O . ALA A 1 96 ? -4.313 -10.317 -4.303 1.00 97.94 96 ALA A O 1
ATOM 743 N N . PHE A 1 97 ? -3.981 -11.765 -5.979 1.00 98.31 97 PHE A N 1
ATOM 744 C CA . PHE A 1 97 ? -2.524 -11.650 -5.983 1.00 98.31 97 PHE A CA 1
ATOM 745 C C . PHE A 1 97 ? -2.120 -10.485 -6.883 1.00 98.31 97 PHE A C 1
ATOM 747 O O . PHE A 1 97 ? -2.224 -10.585 -8.105 1.00 98.31 97 PHE A O 1
ATOM 754 N N . LEU A 1 98 ? -1.703 -9.371 -6.282 1.00 98.56 98 LEU A N 1
ATOM 755 C CA . LEU A 1 98 ? -1.431 -8.129 -7.005 1.00 98.56 98 LEU A CA 1
ATOM 756 C C . LEU A 1 98 ? 0.047 -7.752 -6.906 1.00 98.56 98 LEU A C 1
ATOM 758 O O . LEU A 1 98 ? 0.614 -7.676 -5.813 1.00 98.56 98 LEU A O 1
ATOM 762 N N . ASP A 1 99 ? 0.646 -7.449 -8.054 1.00 98.56 99 ASP A N 1
ATOM 763 C CA . ASP A 1 99 ? 1.943 -6.783 -8.131 1.00 98.56 99 ASP A CA 1
ATOM 764 C C . ASP A 1 99 ? 1.706 -5.271 -8.300 1.00 98.56 99 ASP A C 1
ATOM 766 O O . ASP A 1 99 ? 1.126 -4.859 -9.310 1.00 98.56 99 ASP A O 1
ATOM 770 N N . PRO A 1 100 ? 2.169 -4.411 -7.374 1.00 98.25 100 PRO A N 1
ATOM 771 C CA . PRO A 1 100 ? 2.000 -2.959 -7.482 1.00 98.25 100 PRO A CA 1
ATOM 772 C C . PRO A 1 100 ? 2.586 -2.353 -8.769 1.00 98.25 100 PRO A C 1
ATOM 774 O O . PRO A 1 100 ? 2.199 -1.255 -9.174 1.00 98.25 100 PRO A O 1
ATOM 777 N N . LEU A 1 101 ? 3.520 -3.050 -9.423 1.00 98.06 101 LEU A N 1
ATOM 778 C CA . LEU A 1 101 ? 4.183 -2.597 -10.645 1.00 98.06 101 LEU A CA 1
ATOM 779 C C . LEU A 1 101 ? 3.639 -3.237 -11.928 1.00 98.06 101 LEU A C 1
ATOM 781 O O . LEU A 1 101 ? 4.090 -2.872 -13.012 1.00 98.06 101 LEU A O 1
ATOM 785 N N . CYS A 1 102 ? 2.664 -4.144 -11.828 1.00 98.38 102 CYS A N 1
ATOM 786 C CA . CYS A 1 102 ? 2.021 -4.761 -12.985 1.00 98.38 102 CYS A CA 1
ATOM 787 C C . CYS A 1 102 ? 0.844 -3.909 -13.502 1.00 98.38 102 CYS A C 1
ATOM 789 O O . CYS A 1 102 ? -0.066 -3.594 -12.724 1.00 98.38 102 CYS A O 1
ATOM 791 N N . PRO A 1 103 ? 0.806 -3.564 -14.803 1.00 98.25 103 PRO A N 1
ATOM 792 C CA . PRO A 1 103 ? -0.332 -2.864 -15.403 1.00 98.25 103 PRO A CA 1
ATOM 793 C C . PRO A 1 103 ? -1.660 -3.623 -15.270 1.00 98.25 103 PRO A C 1
ATOM 795 O O . PRO A 1 103 ? -2.663 -3.020 -14.907 1.00 98.25 103 PRO A O 1
ATOM 798 N N . ASP A 1 104 ? -1.665 -4.948 -15.440 1.00 98.44 104 ASP A N 1
ATOM 799 C CA . ASP A 1 104 ? -2.895 -5.743 -15.303 1.00 98.44 104 ASP A CA 1
ATOM 800 C C . ASP A 1 104 ? -3.416 -5.743 -13.857 1.00 98.44 104 ASP A C 1
ATOM 802 O O . ASP A 1 104 ? -4.619 -5.653 -13.625 1.00 98.44 104 ASP A O 1
ATOM 806 N N . SER A 1 105 ? -2.518 -5.771 -12.860 1.00 98.56 105 SER A N 1
ATOM 807 C CA . SER A 1 105 ? -2.901 -5.631 -11.443 1.00 98.56 105 SER A CA 1
ATOM 808 C C . SER A 1 105 ? -3.516 -4.260 -11.150 1.00 98.56 105 SER A C 1
ATOM 810 O O . SER A 1 105 ? -4.501 -4.172 -10.414 1.00 98.56 105 SER A O 1
ATOM 812 N N . ARG A 1 106 ? -2.963 -3.193 -11.745 1.00 98.44 106 ARG A N 1
ATOM 813 C CA . ARG A 1 106 ? -3.524 -1.836 -11.666 1.00 98.44 106 ARG A CA 1
ATOM 814 C C . ARG A 1 106 ? -4.923 -1.793 -12.271 1.00 98.44 106 ARG A C 1
ATOM 816 O O . ARG A 1 106 ? -5.835 -1.255 -11.646 1.00 98.44 106 ARG A O 1
ATOM 823 N N . ASP A 1 107 ? -5.092 -2.351 -13.463 1.00 98.44 107 ASP A N 1
ATOM 824 C CA . ASP A 1 107 ? -6.341 -2.259 -14.223 1.00 98.44 107 ASP A CA 1
ATOM 825 C C . ASP A 1 107 ? -7.437 -3.174 -13.644 1.00 98.44 107 ASP A C 1
ATOM 827 O O . ASP A 1 107 ? -8.623 -2.845 -13.713 1.00 98.44 107 ASP A O 1
ATOM 831 N N . ALA A 1 108 ? -7.056 -4.261 -12.964 1.00 98.19 108 ALA A N 1
ATOM 832 C CA . ALA A 1 108 ? -7.967 -5.107 -12.191 1.00 98.19 108 ALA A CA 1
ATOM 833 C C . ALA A 1 108 ? -8.493 -4.430 -10.909 1.00 98.19 108 ALA A C 1
ATOM 835 O O . ALA A 1 108 ? -9.546 -4.813 -10.391 1.00 98.19 108 ALA A O 1
ATOM 836 N N . TRP A 1 109 ? -7.802 -3.413 -10.380 1.00 98.12 109 TRP A N 1
ATOM 837 C CA . TRP A 1 109 ? -8.155 -2.816 -9.090 1.00 98.12 109 TRP A CA 1
ATOM 838 C C . TRP A 1 109 ? -9.492 -2.046 -9.093 1.00 98.12 109 TRP A C 1
ATOM 840 O O . TRP A 1 109 ? -10.334 -2.320 -8.231 1.00 98.12 109 TRP A O 1
ATOM 850 N N . PRO A 1 110 ? -9.780 -1.121 -10.033 1.00 98.12 110 PRO A N 1
ATOM 851 C CA . PRO A 1 110 ? -11.069 -0.429 -10.080 1.00 98.12 110 PRO A CA 1
ATOM 852 C C . PRO A 1 110 ? -12.311 -1.341 -10.132 1.00 98.12 110 PRO A C 1
ATOM 854 O O . PRO A 1 110 ? -13.222 -1.094 -9.330 1.00 98.12 110 PRO A O 1
ATOM 857 N N . PRO A 1 111 ? -12.398 -2.374 -10.999 1.00 97.88 111 PRO A N 1
ATOM 858 C CA . PRO A 1 111 ? -13.551 -3.272 -11.010 1.00 97.88 111 PRO A CA 1
ATOM 859 C C . PRO A 1 111 ? -13.643 -4.119 -9.735 1.00 97.88 111 PRO A C 1
ATOM 861 O O . PRO A 1 111 ? -14.745 -4.266 -9.210 1.00 97.88 111 PRO A O 1
ATOM 864 N N . LEU A 1 112 ? -12.525 -4.579 -9.153 1.00 97.00 112 LEU A N 1
ATOM 865 C CA . LEU A 1 112 ? -12.546 -5.259 -7.846 1.00 97.00 112 LEU A CA 1
ATOM 866 C C . LEU A 1 112 ? -13.170 -4.376 -6.759 1.00 97.00 112 LEU A C 1
ATOM 868 O O . LEU A 1 112 ? -14.045 -4.826 -6.014 1.00 97.00 112 LEU A O 1
ATOM 872 N N . LYS A 1 113 ? -12.807 -3.086 -6.718 1.00 97.00 113 LYS A N 1
ATOM 873 C CA . LYS A 1 113 ? -13.429 -2.137 -5.784 1.00 97.00 113 LYS A CA 1
ATOM 874 C C . LYS A 1 113 ? -14.935 -1.984 -6.013 1.00 97.00 113 LYS A C 1
ATOM 876 O O . LYS A 1 113 ? -15.678 -1.786 -5.053 1.00 97.00 113 LYS A O 1
ATOM 881 N N . GLN A 1 114 ? -15.395 -2.021 -7.265 1.00 97.00 114 GLN A N 1
ATOM 882 C CA . GLN A 1 114 ? -16.824 -1.953 -7.593 1.00 97.00 114 GLN A CA 1
ATOM 883 C C . GLN A 1 114 ? -17.568 -3.207 -7.128 1.00 97.00 114 GLN A C 1
ATOM 885 O O . GLN A 1 114 ? -18.621 -3.078 -6.510 1.00 97.00 114 GLN A O 1
ATOM 890 N N . VAL A 1 115 ? -17.001 -4.394 -7.355 1.00 95.81 115 VAL A N 1
ATOM 891 C CA . VAL A 1 115 ? -17.575 -5.677 -6.917 1.00 95.81 115 VAL A CA 1
ATOM 892 C C . VAL A 1 115 ? -17.761 -5.698 -5.398 1.00 95.81 115 VAL A C 1
ATOM 894 O O . VAL A 1 115 ? -18.849 -6.019 -4.930 1.00 95.81 115 VAL A O 1
ATOM 897 N N . VAL A 1 116 ? -16.764 -5.259 -4.622 1.00 95.88 116 VAL A N 1
ATOM 898 C CA . VAL A 1 116 ? -16.906 -5.155 -3.158 1.00 95.88 116 VAL A CA 1
ATOM 899 C C . VAL A 1 116 ? -18.054 -4.230 -2.765 1.00 95.88 116 VAL A C 1
ATOM 901 O O . VAL A 1 116 ? -18.853 -4.590 -1.909 1.00 95.88 116 VAL A O 1
ATOM 904 N N . ARG A 1 117 ? -18.198 -3.066 -3.413 1.00 95.00 117 ARG A N 1
ATOM 905 C CA . ARG A 1 117 ? -19.317 -2.153 -3.124 1.00 95.00 117 ARG A CA 1
ATOM 906 C C . ARG A 1 117 ? -20.680 -2.748 -3.472 1.00 95.00 117 ARG A C 1
ATOM 908 O O . ARG A 1 117 ? -21.626 -2.526 -2.729 1.00 95.00 117 ARG A O 1
ATOM 915 N N . LEU A 1 118 ? -20.785 -3.473 -4.585 1.00 95.75 118 LEU A N 1
ATOM 916 C CA . LEU A 1 118 ? -22.047 -4.054 -5.054 1.00 95.75 118 LEU A CA 1
ATOM 917 C C . LEU A 1 118 ? -22.515 -5.234 -4.198 1.00 95.75 118 LEU A C 1
ATOM 919 O O . LEU A 1 118 ? -23.716 -5.421 -4.033 1.00 95.75 118 LEU A O 1
ATOM 923 N N . TYR A 1 119 ? -21.578 -6.023 -3.672 1.00 94.50 119 TYR A N 1
ATOM 924 C CA . TYR A 1 119 ? -21.886 -7.265 -2.959 1.00 94.50 119 TYR A CA 1
ATOM 925 C C . TYR A 1 119 ? -21.611 -7.204 -1.450 1.00 94.50 119 TYR A C 1
ATOM 927 O O . TYR A 1 119 ? -21.794 -8.208 -0.764 1.00 94.50 119 TYR A O 1
ATOM 935 N N . SER A 1 120 ? -21.210 -6.053 -0.902 1.00 90.94 120 SER A N 1
ATOM 936 C CA . SER A 1 120 ? -21.116 -5.839 0.550 1.00 90.94 120 SER A CA 1
ATOM 937 C C . SER A 1 120 ? -22.483 -6.085 1.217 1.00 90.94 120 SER A C 1
ATOM 939 O O . SER A 1 120 ? -23.495 -5.632 0.682 1.00 90.94 120 SER A O 1
ATOM 941 N N . PRO A 1 121 ? -22.557 -6.777 2.373 1.00 93.12 121 PRO A N 1
ATOM 942 C CA . PRO A 1 121 ? -21.453 -7.284 3.196 1.00 93.12 121 PRO A CA 1
ATOM 943 C C . PRO A 1 121 ? -21.066 -8.755 2.919 1.00 93.12 121 PRO A C 1
ATOM 945 O O . PRO A 1 121 ? -20.390 -9.386 3.728 1.00 93.12 121 PRO A O 1
ATOM 948 N N . ARG A 1 122 ? -21.518 -9.327 1.795 1.00 93.69 122 ARG A N 1
ATOM 949 C CA . ARG A 1 122 ? -21.386 -10.753 1.439 1.00 93.69 122 ARG A CA 1
ATOM 950 C C . ARG A 1 122 ? -20.129 -11.091 0.642 1.00 93.69 122 ARG A C 1
ATOM 952 O O . ARG A 1 122 ? -19.958 -12.243 0.255 1.00 93.69 122 ARG A O 1
ATOM 959 N N . LEU A 1 123 ? -19.280 -10.115 0.342 1.00 94.50 123 LEU A N 1
ATOM 960 C CA . LEU A 1 123 ? -18.054 -10.329 -0.416 1.00 94.50 123 LEU A CA 1
ATOM 961 C C . LEU A 1 123 ? -16.910 -9.516 0.175 1.00 94.50 123 LEU A C 1
ATOM 963 O O . LEU A 1 123 ? -17.052 -8.321 0.437 1.00 94.50 123 LEU A O 1
ATOM 967 N N . VAL A 1 124 ? -15.762 -10.169 0.319 1.00 94.62 124 VAL A N 1
ATOM 968 C CA . VAL A 1 124 ? -14.495 -9.546 0.700 1.00 94.62 124 VAL A CA 1
ATOM 969 C C . VAL A 1 124 ? -13.427 -9.880 -0.329 1.00 94.62 124 VAL A C 1
ATOM 971 O O . VAL A 1 124 ? -13.375 -10.994 -0.849 1.00 94.62 124 VAL A O 1
ATOM 974 N N . VAL A 1 125 ? -12.559 -8.914 -0.615 1.00 96.38 125 VAL A N 1
ATOM 975 C CA . VAL A 1 125 ? -11.338 -9.151 -1.390 1.00 96.38 125 VAL A CA 1
ATOM 976 C C . VAL A 1 125 ? -10.171 -9.196 -0.411 1.00 96.38 125 VAL A C 1
ATOM 978 O O . VAL A 1 125 ? -9.993 -8.274 0.385 1.00 96.38 125 VAL A O 1
ATOM 981 N N . ILE A 1 126 ? -9.369 -10.253 -0.477 1.00 96.12 126 ILE A N 1
ATOM 982 C CA . ILE A 1 126 ? -8.108 -10.367 0.254 1.00 96.12 126 ILE A CA 1
ATOM 983 C C . ILE A 1 126 ? -6.976 -10.166 -0.746 1.00 96.12 126 ILE A C 1
ATOM 985 O O . ILE A 1 126 ? -6.805 -10.946 -1.680 1.00 96.12 126 ILE A O 1
ATOM 989 N N . VAL A 1 127 ? -6.223 -9.082 -0.579 1.00 98.19 127 VAL A N 1
ATOM 990 C CA . VAL A 1 127 ? -5.116 -8.730 -1.467 1.00 98.19 127 VAL A CA 1
ATOM 991 C C . VAL A 1 127 ? -3.807 -9.292 -0.928 1.00 98.19 127 VAL A C 1
ATOM 993 O O . VAL A 1 127 ? -3.376 -8.939 0.171 1.00 98.19 127 VAL A O 1
ATOM 996 N N . HIS A 1 128 ? -3.144 -10.103 -1.745 1.00 97.88 128 HIS A N 1
ATOM 997 C CA . HIS A 1 128 ? -1.835 -10.690 -1.479 1.00 97.88 128 HIS A CA 1
ATOM 998 C C . HIS A 1 128 ? -0.777 -9.988 -2.334 1.00 97.88 128 HIS A C 1
ATOM 1000 O O . HIS A 1 128 ? -0.820 -10.101 -3.563 1.00 97.88 128 HIS A O 1
ATOM 1006 N N . PRO A 1 129 ? 0.179 -9.250 -1.743 1.00 97.62 129 PRO A N 1
ATOM 1007 C CA . PRO A 1 129 ? 1.285 -8.675 -2.502 1.00 97.62 129 PRO A CA 1
ATOM 1008 C C . PRO A 1 129 ? 2.119 -9.772 -3.163 1.00 97.62 129 PRO A C 1
ATOM 1010 O O . PRO A 1 129 ? 2.735 -10.592 -2.484 1.00 97.62 129 PRO A O 1
ATOM 1013 N N . PHE A 1 130 ? 2.173 -9.773 -4.491 1.00 98.12 130 PHE A N 1
ATOM 1014 C CA . PHE A 1 130 ? 2.812 -10.836 -5.259 1.00 98.12 130 PHE A CA 1
ATOM 1015 C C . PHE A 1 130 ? 3.848 -10.254 -6.222 1.00 98.12 130 PHE A C 1
ATOM 1017 O O . PHE A 1 130 ? 3.486 -9.762 -7.286 1.00 98.12 130 PHE A O 1
ATOM 1024 N N . PRO A 1 131 ? 5.143 -10.248 -5.861 1.00 98.00 131 PRO A N 1
ATOM 1025 C CA . PRO A 1 131 ? 6.157 -9.627 -6.697 1.00 98.00 131 PRO A CA 1
ATOM 1026 C C . PRO A 1 131 ? 6.497 -10.517 -7.894 1.00 98.00 131 PRO A C 1
ATOM 1028 O O . PRO A 1 131 ? 7.089 -11.587 -7.729 1.00 98.00 131 PRO A O 1
ATOM 1031 N N . LEU A 1 132 ? 6.175 -10.069 -9.108 1.00 98.06 132 LEU A N 1
ATOM 1032 C CA . LEU A 1 132 ? 6.520 -10.818 -10.311 1.00 98.06 132 LEU A CA 1
ATOM 1033 C C . LEU A 1 132 ? 8.040 -10.763 -10.548 1.00 98.06 132 LEU A C 1
ATOM 1035 O O . LEU A 1 132 ? 8.644 -9.689 -10.463 1.00 98.06 132 LEU A O 1
ATOM 1039 N N . PRO A 1 133 ? 8.691 -11.894 -10.885 1.00 97.00 133 PRO A N 1
ATOM 1040 C CA . PRO A 1 133 ? 10.155 -11.984 -10.932 1.00 97.00 133 PRO A CA 1
ATOM 1041 C C . PRO A 1 133 ? 10.788 -11.155 -12.058 1.00 97.00 133 PRO A C 1
ATOM 1043 O O . PRO A 1 133 ? 11.993 -10.922 -12.054 1.00 97.00 133 PRO A O 1
ATOM 1046 N N . TYR A 1 134 ? 9.986 -10.710 -13.024 1.00 96.38 134 TYR A N 1
ATOM 1047 C CA . TYR A 1 134 ? 10.407 -9.873 -14.143 1.00 96.38 134 TYR A CA 1
ATOM 1048 C C . TYR A 1 134 ? 10.149 -8.379 -13.916 1.00 96.38 134 TYR A C 1
ATOM 1050 O O . TYR A 1 134 ? 10.442 -7.592 -14.809 1.00 96.38 134 TYR A O 1
ATOM 1058 N N . HIS A 1 135 ? 9.650 -7.958 -12.751 1.00 97.44 135 HIS A N 1
ATOM 1059 C CA . HIS A 1 135 ? 9.589 -6.550 -12.354 1.00 97.44 135 HIS A CA 1
ATOM 1060 C C . HIS A 1 135 ? 10.679 -6.258 -11.316 1.00 97.44 135 HIS A C 1
ATOM 1062 O O . HIS A 1 135 ? 10.584 -6.654 -10.154 1.00 97.44 135 HIS A O 1
ATOM 1068 N N . ASN A 1 136 ? 11.713 -5.515 -11.717 1.00 96.31 136 ASN A N 1
ATOM 1069 C CA . ASN A 1 136 ? 12.942 -5.307 -10.938 1.00 96.31 136 ASN A CA 1
ATOM 1070 C C . ASN A 1 136 ? 12.698 -4.764 -9.520 1.00 96.31 136 ASN A C 1
ATOM 1072 O O . ASN A 1 136 ? 13.464 -5.048 -8.596 1.00 96.31 136 ASN A O 1
ATOM 1076 N N . ASN A 1 137 ? 11.633 -3.977 -9.352 1.00 98.12 137 ASN A N 1
ATOM 1077 C CA . ASN A 1 137 ? 11.321 -3.287 -8.105 1.00 98.12 137 ASN A CA 1
ATOM 1078 C C . ASN A 1 137 ? 10.062 -3.828 -7.407 1.00 98.12 137 ASN A C 1
ATOM 1080 O O . ASN A 1 137 ? 9.687 -3.301 -6.358 1.00 98.12 137 ASN A O 1
ATOM 1084 N N . ALA A 1 138 ? 9.430 -4.888 -7.928 1.00 98.00 138 ALA A N 1
ATOM 1085 C CA . ALA A 1 138 ? 8.162 -5.392 -7.392 1.00 98.00 138 ALA A CA 1
ATOM 1086 C C . ALA A 1 138 ? 8.302 -5.890 -5.953 1.00 98.00 138 ALA A C 1
ATOM 1088 O O . ALA A 1 138 ? 7.500 -5.539 -5.093 1.00 98.00 138 ALA A O 1
ATOM 1089 N N . PHE A 1 139 ? 9.385 -6.612 -5.643 1.00 97.88 139 PHE A N 1
ATOM 1090 C CA . PHE A 1 139 ? 9.659 -7.056 -4.273 1.00 97.88 139 PHE A CA 1
ATOM 1091 C C . PHE A 1 139 ? 9.729 -5.885 -3.282 1.00 97.88 139 PHE A C 1
ATOM 1093 O O . PHE A 1 139 ? 9.218 -5.972 -2.166 1.00 97.88 139 PHE A O 1
ATOM 1100 N N . VAL A 1 140 ? 10.352 -4.771 -3.682 1.00 97.75 140 VAL A N 1
ATOM 1101 C CA . VAL A 1 140 ? 10.478 -3.583 -2.826 1.00 97.75 140 VAL A CA 1
ATOM 1102 C C . VAL A 1 140 ? 9.117 -2.914 -2.631 1.00 97.75 140 VAL A C 1
ATOM 1104 O O . VAL A 1 140 ? 8.789 -2.567 -1.495 1.00 97.75 140 VAL A O 1
ATOM 1107 N N . ALA A 1 141 ? 8.316 -2.794 -3.692 1.00 98.19 141 ALA A N 1
ATOM 1108 C CA . ALA A 1 141 ? 6.968 -2.233 -3.623 1.00 98.19 141 ALA A CA 1
ATOM 1109 C C . ALA A 1 141 ? 6.033 -3.090 -2.745 1.00 98.19 141 ALA A C 1
ATOM 1111 O O . ALA A 1 141 ? 5.403 -2.566 -1.827 1.00 98.19 141 ALA A O 1
ATOM 1112 N N . CYS A 1 142 ? 6.018 -4.416 -2.930 1.00 98.25 142 CYS A N 1
ATOM 1113 C CA . CYS A 1 142 ? 5.261 -5.344 -2.081 1.00 98.25 142 CYS A CA 1
ATOM 1114 C C . CYS A 1 142 ? 5.690 -5.254 -0.609 1.00 98.25 142 CYS A C 1
ATOM 1116 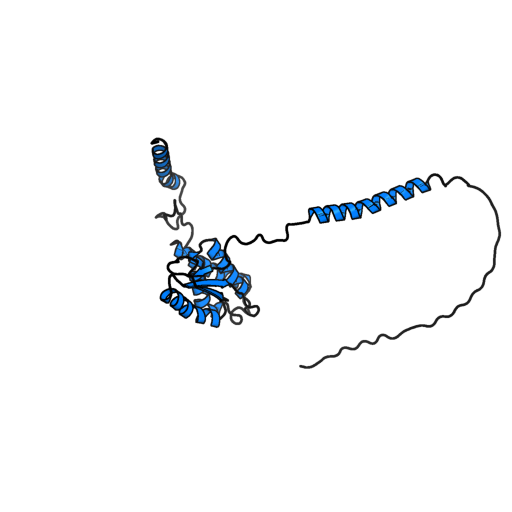O O . CYS A 1 142 ? 4.852 -5.171 0.290 1.00 98.25 142 CYS A O 1
ATOM 1118 N N . ARG A 1 143 ? 7.002 -5.195 -0.341 1.00 97.62 143 ARG A N 1
ATOM 1119 C CA . ARG A 1 143 ? 7.524 -5.023 1.022 1.00 97.62 143 ARG A CA 1
ATOM 1120 C C . ARG A 1 143 ? 7.063 -3.707 1.652 1.00 97.62 143 ARG A C 1
ATOM 1122 O O . ARG A 1 143 ? 6.753 -3.691 2.842 1.00 97.62 143 ARG A O 1
ATOM 1129 N N . ALA A 1 144 ? 6.998 -2.622 0.879 1.00 97.19 144 ALA A N 1
ATOM 1130 C CA . ALA A 1 144 ? 6.490 -1.341 1.364 1.00 97.19 144 ALA A CA 1
ATOM 1131 C C . ALA A 1 144 ? 5.018 -1.437 1.803 1.00 97.19 144 ALA A C 1
ATOM 1133 O O . ALA A 1 144 ? 4.671 -0.881 2.843 1.00 97.19 144 ALA A O 1
ATOM 1134 N N . LEU A 1 145 ? 4.181 -2.204 1.092 1.00 97.31 145 LEU A N 1
ATOM 1135 C CA . LEU A 1 145 ? 2.790 -2.444 1.497 1.00 97.31 145 LEU A CA 1
ATOM 1136 C C . LEU A 1 145 ? 2.686 -3.202 2.825 1.00 97.31 145 LEU A C 1
ATOM 1138 O O . LEU A 1 145 ? 1.916 -2.796 3.692 1.00 97.31 145 LEU A O 1
ATOM 1142 N N . HIS A 1 146 ? 3.490 -4.249 3.037 1.00 96.25 146 HIS A N 1
ATOM 1143 C CA . HIS A 1 146 ? 3.515 -4.952 4.328 1.00 96.25 146 HIS A CA 1
ATOM 1144 C C . HIS A 1 146 ? 3.953 -4.043 5.482 1.00 96.25 146 HIS A C 1
ATOM 1146 O O . HIS A 1 146 ? 3.385 -4.117 6.573 1.00 96.25 146 HIS A O 1
ATOM 1152 N N . ILE A 1 147 ? 4.939 -3.171 5.249 1.00 95.12 147 ILE A N 1
ATOM 1153 C CA . ILE A 1 147 ? 5.379 -2.187 6.248 1.00 95.12 147 ILE A CA 1
ATOM 1154 C C . ILE A 1 147 ? 4.247 -1.202 6.554 1.00 95.12 147 ILE A C 1
ATOM 1156 O O . ILE A 1 147 ? 3.931 -0.998 7.725 1.00 95.12 147 ILE A O 1
ATOM 1160 N N . ALA A 1 148 ? 3.608 -0.638 5.525 1.00 93.62 148 ALA A N 1
ATOM 1161 C CA . ALA A 1 148 ? 2.478 0.273 5.682 1.00 93.62 148 ALA A CA 1
ATOM 1162 C C . ALA A 1 148 ? 1.346 -0.384 6.485 1.00 93.62 148 ALA A C 1
ATOM 1164 O O . ALA A 1 148 ? 0.912 0.170 7.493 1.00 93.62 148 ALA A O 1
ATOM 1165 N N . ASN A 1 149 ? 0.968 -1.617 6.136 1.00 93.31 149 ASN A N 1
ATOM 1166 C CA . ASN A 1 149 ? -0.056 -2.376 6.849 1.00 93.31 149 ASN A CA 1
ATOM 1167 C C . ASN A 1 149 ? 0.294 -2.609 8.326 1.00 93.31 149 ASN A C 1
ATOM 1169 O O . ASN A 1 149 ? -0.566 -2.489 9.197 1.00 93.31 149 ASN A O 1
ATOM 1173 N N . LYS A 1 150 ? 1.565 -2.917 8.618 1.00 92.56 150 LYS A N 1
ATOM 1174 C CA . LYS A 1 150 ? 2.054 -3.124 9.989 1.00 92.56 150 LYS A CA 1
ATOM 1175 C C . LYS A 1 150 ? 2.006 -1.842 10.827 1.00 92.56 150 LYS A C 1
ATOM 1177 O O . LYS A 1 150 ? 1.764 -1.922 12.027 1.00 92.56 150 LYS A O 1
ATOM 1182 N N . LEU A 1 151 ? 2.249 -0.682 10.216 1.00 90.38 151 LEU A N 1
ATOM 1183 C CA . LEU A 1 151 ? 2.164 0.618 10.890 1.00 90.38 151 LEU A CA 1
ATOM 1184 C C . LEU A 1 151 ? 0.711 1.074 11.067 1.00 90.38 151 LEU A C 1
ATOM 1186 O O . LEU A 1 151 ? 0.344 1.600 12.118 1.00 90.38 151 LEU A O 1
ATOM 1190 N N . ASN A 1 152 ? -0.104 0.904 10.027 1.00 89.31 152 ASN A N 1
ATOM 1191 C CA . ASN A 1 152 ? -1.529 1.197 10.011 1.00 89.31 152 ASN A CA 1
ATOM 1192 C C . ASN A 1 152 ? -2.191 0.503 8.810 1.00 89.31 152 ASN A C 1
ATOM 1194 O O . ASN A 1 152 ? -1.959 0.902 7.667 1.00 89.31 152 ASN A O 1
ATOM 1198 N N . ALA A 1 153 ? -3.071 -0.467 9.063 1.00 90.81 153 ALA A N 1
ATOM 1199 C CA . ALA A 1 153 ? -3.770 -1.216 8.016 1.00 90.81 153 ALA A CA 1
ATOM 1200 C C . ALA A 1 153 ? -4.532 -0.315 7.024 1.00 90.81 153 ALA A C 1
ATOM 1202 O O . ALA A 1 153 ? -4.585 -0.613 5.831 1.00 90.81 153 ALA A O 1
ATOM 1203 N N . SER A 1 154 ? -5.035 0.842 7.472 1.00 90.81 154 SER A N 1
ATOM 1204 C CA . SER A 1 154 ? -5.742 1.800 6.609 1.00 90.81 154 SER A CA 1
ATOM 1205 C C . SER A 1 154 ? -4.840 2.495 5.580 1.00 90.81 154 SER A C 1
ATOM 1207 O O . SER A 1 154 ? -5.346 3.134 4.662 1.00 90.81 154 SER A O 1
ATOM 1209 N N . SER A 1 155 ? -3.512 2.400 5.713 1.00 91.94 155 SER A N 1
ATOM 1210 C CA . SER A 1 155 ? -2.550 3.023 4.788 1.00 91.94 155 SER A CA 1
ATOM 1211 C C . SER A 1 155 ? -2.160 2.133 3.603 1.00 91.94 155 SER A C 1
ATOM 1213 O O . SER A 1 155 ? -1.613 2.626 2.615 1.00 91.94 155 SER A O 1
ATOM 1215 N N . THR A 1 156 ? -2.487 0.842 3.663 1.00 94.94 156 THR A N 1
ATOM 1216 C CA . THR A 1 156 ? -2.101 -0.160 2.664 1.00 94.94 156 THR A CA 1
ATOM 1217 C C . THR A 1 156 ? -2.654 0.148 1.274 1.00 94.94 156 THR A C 1
ATOM 1219 O O . THR A 1 156 ? -1.887 0.265 0.321 1.00 94.94 156 THR A O 1
ATOM 1222 N N . PHE A 1 157 ? -3.975 0.311 1.140 1.00 95.94 157 PHE A N 1
ATOM 1223 C CA . PHE A 1 157 ? -4.604 0.570 -0.161 1.00 95.94 157 PHE A CA 1
ATOM 1224 C C . PHE A 1 157 ? -4.315 1.969 -0.713 1.00 95.94 157 PHE A C 1
ATOM 1226 O O . PHE A 1 157 ? -4.037 2.057 -1.906 1.00 95.94 157 PHE A O 1
ATOM 1233 N N . PRO A 1 158 ? -4.268 3.046 0.100 1.00 95.50 158 PRO A N 1
ATOM 1234 C CA . PRO A 1 158 ? -3.743 4.329 -0.363 1.00 95.50 158 PRO A CA 1
ATOM 1235 C C . PRO A 1 158 ? -2.330 4.223 -0.953 1.00 95.50 158 PRO A C 1
ATOM 1237 O O . PRO A 1 158 ? -2.063 4.795 -2.008 1.00 95.50 158 PRO A O 1
ATOM 1240 N N . LEU A 1 159 ? -1.428 3.459 -0.324 1.00 97.12 159 LEU A N 1
ATOM 1241 C CA . LEU A 1 159 ? -0.085 3.245 -0.865 1.00 97.12 159 LEU A CA 1
ATOM 1242 C C . LEU A 1 159 ? -0.094 2.385 -2.139 1.00 97.12 159 LEU A C 1
ATOM 1244 O O . LEU A 1 159 ? 0.607 2.715 -3.095 1.00 97.12 159 LEU A O 1
ATOM 1248 N N . LEU A 1 160 ? -0.901 1.321 -2.188 1.00 97.81 160 LEU A N 1
ATOM 1249 C CA . LEU A 1 160 ? -1.081 0.508 -3.397 1.00 97.81 160 LEU A CA 1
ATOM 1250 C C . LEU A 1 160 ? -1.551 1.372 -4.576 1.00 97.81 160 LEU A C 1
ATOM 1252 O O . LEU A 1 160 ? -0.984 1.302 -5.664 1.00 97.81 160 LEU A O 1
ATOM 1256 N N . GLU A 1 161 ? -2.537 2.238 -4.347 1.00 97.25 161 GLU A N 1
ATOM 1257 C CA . GLU A 1 161 ? -3.061 3.153 -5.362 1.00 97.25 161 GLU A CA 1
ATOM 1258 C C . GLU A 1 161 ? -2.033 4.199 -5.803 1.00 97.25 161 GLU A C 1
ATOM 1260 O O . GLU A 1 161 ? -2.008 4.573 -6.975 1.00 97.25 161 GLU A O 1
ATO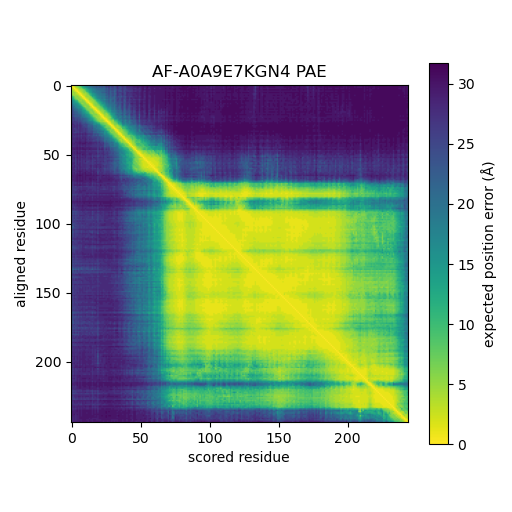M 1265 N N . LEU A 1 162 ? -1.137 4.638 -4.914 1.00 97.50 162 LEU A N 1
ATOM 1266 C CA . LEU A 1 162 ? -0.017 5.502 -5.296 1.00 97.50 162 LEU A CA 1
ATOM 1267 C C . LEU A 1 162 ? 1.021 4.769 -6.150 1.00 97.50 162 LEU A C 1
ATOM 1269 O O . LEU A 1 162 ? 1.519 5.358 -7.111 1.00 97.50 162 LEU A O 1
ATOM 1273 N N . PHE A 1 163 ? 1.328 3.503 -5.851 1.00 98.19 163 PHE A N 1
ATOM 1274 C CA . PHE A 1 163 ? 2.191 2.699 -6.721 1.00 98.19 163 PHE A CA 1
ATOM 1275 C C . PHE A 1 163 ? 1.564 2.495 -8.095 1.00 98.19 163 PHE A C 1
ATOM 1277 O O . PHE A 1 163 ? 2.247 2.685 -9.092 1.00 98.19 163 PHE A O 1
ATOM 1284 N N . PHE A 1 164 ? 0.266 2.209 -8.156 1.00 98.31 164 PHE A N 1
ATOM 1285 C CA . PHE A 1 164 ? -0.485 2.142 -9.406 1.00 98.31 164 PHE A CA 1
ATOM 1286 C C . PHE A 1 164 ? -0.493 3.468 -10.174 1.00 98.31 164 PHE A C 1
ATOM 1288 O O . PHE A 1 164 ? -0.294 3.477 -11.389 1.00 98.31 164 PHE A O 1
ATOM 1295 N N . LYS A 1 165 ? -0.664 4.595 -9.476 1.00 97.62 165 LYS A N 1
ATOM 1296 C CA . LYS A 1 165 ? -0.661 5.935 -10.077 1.00 97.62 165 LYS A CA 1
ATOM 1297 C C . LYS A 1 165 ? 0.700 6.313 -10.664 1.00 97.62 165 LYS A C 1
ATOM 1299 O O . LYS A 1 165 ? 0.751 6.888 -11.745 1.00 97.62 165 LYS A O 1
ATOM 1304 N N . TYR A 1 166 ? 1.792 6.018 -9.959 1.00 97.69 166 TYR A N 1
ATOM 1305 C CA . TYR A 1 166 ? 3.159 6.358 -10.379 1.00 97.69 166 TYR A CA 1
ATOM 1306 C C . TYR A 1 166 ? 3.933 5.147 -10.915 1.00 97.69 166 TYR A C 1
ATOM 1308 O O . TYR A 1 166 ? 5.163 5.141 -10.910 1.00 97.69 166 TYR A O 1
ATOM 1316 N N . GLN A 1 167 ? 3.216 4.126 -11.385 1.00 96.75 167 GLN A N 1
ATOM 1317 C CA . GLN A 1 167 ? 3.754 2.814 -11.742 1.00 96.75 167 GLN A CA 1
ATOM 1318 C C . GLN A 1 167 ? 4.910 2.890 -12.742 1.00 96.75 167 GLN A C 1
ATOM 1320 O O . GLN A 1 167 ? 5.945 2.254 -12.544 1.00 96.75 167 GLN A O 1
ATOM 1325 N N . GLU A 1 168 ? 4.766 3.716 -13.780 1.00 96.12 168 GLU A N 1
ATOM 1326 C CA . GLU A 1 168 ? 5.772 3.879 -14.833 1.00 96.12 168 GLU A CA 1
ATOM 1327 C C . GLU A 1 168 ? 7.138 4.287 -14.269 1.00 96.12 168 GLU A C 1
ATOM 1329 O O . GLU A 1 168 ? 8.162 3.767 -14.708 1.00 96.12 168 GLU A O 1
ATOM 1334 N N . ARG A 1 169 ? 7.166 5.127 -13.225 1.00 96.19 169 ARG A N 1
ATOM 1335 C CA . ARG A 1 169 ? 8.400 5.607 -12.584 1.00 96.19 169 ARG A CA 1
ATOM 1336 C C . ARG A 1 169 ? 9.271 4.474 -12.045 1.00 96.19 169 ARG A C 1
ATOM 1338 O O . ARG A 1 169 ? 10.494 4.597 -12.026 1.00 96.19 169 ARG A O 1
ATOM 1345 N N . TYR A 1 170 ? 8.642 3.394 -11.594 1.00 97.62 170 TYR A N 1
ATOM 1346 C CA . TYR A 1 170 ? 9.308 2.264 -10.950 1.00 97.62 170 TYR A CA 1
ATOM 1347 C C . TYR A 1 170 ? 9.410 1.035 -11.853 1.00 97.62 170 TYR A C 1
ATOM 1349 O O . TYR A 1 170 ? 9.959 0.011 -11.433 1.00 97.62 170 TYR A O 1
ATOM 1357 N N . TYR A 1 171 ? 8.913 1.124 -13.087 1.00 96.81 171 TYR A N 1
ATOM 1358 C CA . TYR A 1 171 ? 8.999 0.041 -14.054 1.00 96.81 171 TYR A CA 1
ATOM 1359 C C . TYR A 1 171 ? 10.451 -0.182 -14.515 1.00 96.81 171 TYR A C 1
ATOM 1361 O O . TYR A 1 171 ? 11.351 0.635 -14.280 1.00 96.81 171 TYR A O 1
ATOM 1369 N N . ASN A 1 172 ? 10.709 -1.315 -15.169 1.00 97.25 172 ASN A N 1
ATOM 1370 C CA . ASN A 1 172 ? 12.074 -1.753 -15.486 1.00 97.25 172 ASN A CA 1
ATOM 1371 C C . ASN A 1 172 ? 12.871 -0.748 -16.325 1.00 97.25 172 ASN A C 1
ATOM 1373 O O . ASN A 1 172 ? 14.055 -0.542 -16.074 1.00 97.25 172 ASN A O 1
ATOM 1377 N N . GLY A 1 173 ? 12.234 -0.149 -17.335 1.00 97.12 173 GLY A N 1
ATOM 1378 C CA . GLY A 1 173 ? 12.888 0.792 -18.246 1.00 97.12 173 GLY A CA 1
ATOM 1379 C C . GLY A 1 173 ? 13.405 2.039 -17.519 1.00 97.12 173 GLY A C 1
ATOM 1380 O O . GLY A 1 173 ? 14.618 2.247 -17.500 1.00 97.12 173 GLY A O 1
ATOM 1381 N N . PRO A 1 174 ? 12.525 2.832 -16.878 1.00 96.69 174 PRO A N 1
ATOM 1382 C CA . PRO A 1 174 ? 12.914 4.078 -16.208 1.00 96.69 174 PRO A CA 1
ATOM 1383 C C . PRO A 1 174 ? 13.931 3.903 -15.078 1.00 96.69 174 PRO A C 1
ATOM 1385 O O . PRO A 1 174 ? 14.752 4.784 -14.840 1.00 96.69 174 PRO A O 1
ATOM 1388 N N . THR A 1 175 ? 13.927 2.748 -14.413 1.00 97.06 175 THR A N 1
ATOM 1389 C CA . THR A 1 175 ? 14.840 2.475 -13.295 1.00 97.06 175 THR A CA 1
ATOM 1390 C C . THR A 1 175 ? 16.176 1.853 -13.704 1.00 97.06 175 THR A C 1
ATOM 1392 O O . THR A 1 175 ? 17.048 1.677 -12.855 1.00 97.06 175 THR A O 1
ATOM 1395 N N . LYS A 1 176 ? 16.387 1.555 -14.995 1.00 96.38 176 LYS A N 1
ATOM 1396 C CA . LYS A 1 176 ? 17.549 0.792 -15.487 1.00 96.38 176 LYS A CA 1
ATOM 1397 C C . LYS A 1 176 ? 18.909 1.406 -15.126 1.00 96.38 176 LYS A C 1
ATOM 1399 O O . LYS A 1 176 ? 19.862 0.663 -14.910 1.00 96.38 176 LYS A O 1
ATOM 1404 N N . SER A 1 177 ? 19.012 2.734 -15.082 1.00 97.06 177 SER A N 1
ATOM 1405 C CA . SER A 1 177 ? 20.248 3.469 -14.760 1.00 97.06 177 SER A CA 1
ATOM 1406 C C . SER A 1 177 ? 20.252 4.080 -13.355 1.00 97.06 177 SER A C 1
ATOM 1408 O O . SER A 1 177 ? 21.153 4.849 -13.025 1.00 97.06 177 SER A O 1
ATOM 1410 N N . MET A 1 178 ? 19.243 3.786 -12.533 1.00 96.75 178 MET A N 1
ATOM 1411 C CA . MET A 1 178 ? 19.141 4.310 -11.172 1.00 96.75 178 MET A CA 1
ATOM 1412 C C . MET A 1 178 ? 19.836 3.375 -10.180 1.00 96.75 178 MET A C 1
ATOM 1414 O O . MET A 1 178 ? 19.833 2.155 -10.340 1.00 96.75 178 MET A O 1
ATOM 1418 N N . SER A 1 179 ? 20.400 3.935 -9.108 1.00 97.69 179 SER A N 1
ATOM 1419 C CA . SER A 1 179 ? 20.874 3.111 -7.999 1.00 97.69 179 SER A CA 1
ATOM 1420 C C . SER A 1 179 ? 19.690 2.510 -7.238 1.00 97.69 179 SER A C 1
ATOM 1422 O O . SER A 1 179 ? 18.623 3.116 -7.106 1.00 97.69 179 SER A O 1
ATOM 1424 N N . ARG A 1 180 ? 19.898 1.324 -6.658 1.00 96.31 180 ARG A N 1
ATOM 1425 C CA . ARG A 1 180 ? 18.889 0.678 -5.810 1.00 96.31 180 ARG A CA 1
ATOM 1426 C C . ARG A 1 180 ? 18.487 1.557 -4.621 1.00 96.31 180 ARG A C 1
ATOM 1428 O O . ARG A 1 180 ? 17.315 1.574 -4.263 1.00 96.31 180 ARG A O 1
ATOM 1435 N N . SER A 1 181 ? 19.436 2.292 -4.034 1.00 97.44 181 SER A N 1
ATOM 1436 C CA . SER A 1 181 ? 19.160 3.225 -2.937 1.00 97.44 181 SER A CA 1
ATOM 1437 C C . SER A 1 181 ? 18.256 4.373 -3.376 1.00 97.44 181 SER A C 1
ATOM 1439 O O . SER A 1 181 ? 17.270 4.630 -2.703 1.00 97.44 181 SER A O 1
ATOM 1441 N N . ALA A 1 182 ? 18.505 4.990 -4.535 1.00 97.56 182 ALA A N 1
ATOM 1442 C CA . ALA A 1 182 ? 17.672 6.085 -5.030 1.00 97.56 182 ALA A CA 1
ATOM 1443 C C . ALA A 1 182 ? 16.222 5.644 -5.288 1.00 97.56 182 ALA A C 1
ATOM 1445 O O . ALA A 1 182 ? 15.288 6.383 -4.982 1.00 97.56 182 ALA A O 1
ATOM 1446 N N . ILE A 1 183 ? 16.027 4.431 -5.818 1.00 97.44 183 ILE A N 1
ATOM 1447 C CA . ILE A 1 183 ? 14.689 3.859 -6.033 1.00 97.44 183 ILE A CA 1
ATOM 1448 C C . ILE A 1 183 ? 13.990 3.616 -4.689 1.00 97.44 183 ILE A C 1
ATOM 1450 O O . ILE A 1 183 ? 12.837 4.007 -4.518 1.00 97.44 183 ILE A O 1
ATOM 1454 N N . ILE A 1 184 ? 14.683 2.989 -3.731 1.00 97.31 184 ILE A N 1
ATOM 1455 C CA . ILE A 1 184 ? 14.137 2.708 -2.395 1.00 97.31 184 ILE A CA 1
ATOM 1456 C C . ILE A 1 184 ? 13.791 4.006 -1.661 1.00 97.31 184 ILE A C 1
ATOM 1458 O O . ILE A 1 184 ? 12.703 4.094 -1.099 1.00 97.31 184 ILE A O 1
ATOM 1462 N N . ASP A 1 185 ? 14.671 5.005 -1.688 1.00 97.19 185 ASP A N 1
ATOM 1463 C CA . ASP A 1 185 ? 14.453 6.303 -1.042 1.00 97.19 185 ASP A CA 1
ATOM 1464 C C . ASP A 1 185 ? 13.230 7.012 -1.617 1.00 97.19 185 ASP A C 1
ATOM 1466 O O . ASP A 1 185 ? 12.442 7.613 -0.887 1.00 97.19 185 ASP A O 1
ATOM 1470 N N . ASP A 1 186 ? 13.042 6.937 -2.930 1.00 96.69 186 ASP A N 1
ATOM 1471 C CA . ASP A 1 186 ? 11.895 7.551 -3.574 1.00 96.69 186 ASP A CA 1
ATOM 1472 C C . ASP A 1 186 ? 10.578 6.814 -3.278 1.00 96.69 186 ASP A C 1
ATOM 1474 O O . ASP A 1 186 ? 9.583 7.452 -2.928 1.00 96.69 186 ASP A O 1
ATOM 1478 N N . MET A 1 187 ? 10.580 5.476 -3.309 1.00 97.19 187 MET A N 1
ATOM 1479 C CA . MET A 1 187 ? 9.436 4.679 -2.848 1.00 97.19 187 MET A CA 1
ATOM 1480 C C . MET A 1 187 ? 9.119 4.950 -1.370 1.00 97.19 187 MET A C 1
ATOM 1482 O O . MET A 1 187 ? 7.951 5.026 -0.990 1.00 97.19 187 MET A O 1
ATOM 1486 N N . ALA A 1 188 ? 10.144 5.132 -0.533 1.00 95.19 188 ALA A N 1
ATOM 1487 C CA . ALA A 1 188 ? 9.982 5.469 0.876 1.00 95.19 188 ALA A CA 1
ATOM 1488 C C . ALA A 1 188 ? 9.364 6.861 1.058 1.00 95.19 188 ALA A C 1
ATOM 1490 O O . ALA A 1 188 ? 8.481 7.017 1.897 1.00 95.19 188 ALA A O 1
ATOM 1491 N N . LYS A 1 189 ? 9.752 7.858 0.252 1.00 93.81 189 LYS A N 1
ATOM 1492 C CA . LYS A 1 189 ? 9.108 9.185 0.245 1.00 93.81 189 LYS A CA 1
ATOM 1493 C C . LYS A 1 189 ? 7.634 9.092 -0.140 1.00 93.81 189 LYS A C 1
ATOM 1495 O O . LYS A 1 189 ? 6.803 9.717 0.518 1.00 93.81 189 LYS A O 1
ATOM 1500 N N . LEU A 1 190 ? 7.307 8.287 -1.152 1.00 93.44 190 LEU A N 1
ATOM 1501 C CA . LEU A 1 190 ? 5.924 8.056 -1.570 1.00 93.44 190 LEU A CA 1
ATOM 1502 C C . LEU A 1 190 ? 5.099 7.405 -0.447 1.00 93.44 190 LEU A C 1
ATOM 1504 O O . LEU A 1 190 ? 4.020 7.893 -0.110 1.00 93.44 190 LEU A O 1
ATOM 1508 N N . ALA A 1 191 ? 5.638 6.356 0.181 1.00 92.75 191 ALA A N 1
ATOM 1509 C CA . ALA A 1 191 ? 5.012 5.675 1.314 1.00 92.75 191 ALA A CA 1
ATOM 1510 C C . ALA A 1 191 ? 4.855 6.584 2.541 1.00 92.75 191 ALA A C 1
ATOM 1512 O O . ALA A 1 191 ? 3.796 6.598 3.170 1.00 92.75 191 ALA A O 1
ATOM 1513 N N . ASN A 1 192 ? 5.879 7.378 2.858 1.00 90.25 192 ASN A N 1
ATOM 1514 C CA . ASN A 1 192 ? 5.849 8.330 3.962 1.00 90.25 192 ASN A CA 1
ATOM 1515 C C . ASN A 1 192 ? 4.800 9.423 3.736 1.00 90.25 192 ASN A C 1
ATOM 1517 O O . ASN A 1 192 ? 4.078 9.762 4.667 1.00 90.25 192 ASN A O 1
ATOM 1521 N N . GLY A 1 193 ? 4.667 9.933 2.508 1.00 86.06 193 GLY A N 1
ATOM 1522 C CA . GLY A 1 193 ? 3.604 10.874 2.153 1.00 86.06 193 GLY A CA 1
ATOM 1523 C C . GLY A 1 193 ? 2.215 10.262 2.341 1.00 86.06 193 GLY A C 1
ATOM 1524 O O . GLY A 1 193 ? 1.364 10.864 2.991 1.00 86.06 193 GLY A O 1
ATOM 1525 N N . ALA A 1 194 ? 2.009 9.032 1.856 1.00 85.88 194 ALA A N 1
ATOM 1526 C CA . ALA A 1 194 ? 0.747 8.307 2.016 1.00 85.88 194 ALA A CA 1
ATOM 1527 C C . ALA A 1 194 ? 0.359 8.161 3.495 1.00 85.88 194 ALA A C 1
ATOM 1529 O O . ALA A 1 194 ? -0.742 8.533 3.896 1.00 85.88 194 ALA A O 1
ATOM 1530 N N . TYR A 1 195 ? 1.286 7.661 4.316 1.00 86.62 195 TYR A N 1
ATOM 1531 C CA . TYR A 1 195 ? 1.068 7.457 5.744 1.00 86.62 195 TYR A CA 1
ATOM 1532 C C . TYR A 1 195 ? 0.912 8.781 6.503 1.00 86.62 195 TYR A C 1
ATOM 1534 O O . TYR A 1 195 ? -0.023 8.927 7.292 1.00 86.62 195 TYR A O 1
ATOM 1542 N N . GLY A 1 196 ? 1.777 9.761 6.233 1.00 84.94 196 GLY A N 1
ATOM 1543 C CA . GLY A 1 196 ? 1.731 11.092 6.834 1.00 84.94 196 GLY A CA 1
ATOM 1544 C C . GLY A 1 196 ? 0.381 11.770 6.615 1.00 84.94 196 GLY A C 1
ATOM 1545 O O . GLY A 1 196 ? -0.243 12.205 7.582 1.00 84.94 196 GLY A O 1
ATOM 1546 N N . CYS A 1 197 ? -0.151 11.737 5.388 1.00 83.44 197 CYS A N 1
ATOM 1547 C CA . CYS A 1 197 ? -1.484 12.263 5.081 1.00 83.44 197 CYS A CA 1
ATOM 1548 C C . CYS A 1 197 ? -2.596 11.599 5.909 1.00 83.44 197 CYS A C 1
ATOM 1550 O O . CYS A 1 197 ? -3.481 12.307 6.383 1.00 83.44 197 CYS A O 1
ATOM 1552 N N . THR A 1 198 ? -2.536 10.283 6.174 1.00 83.00 198 THR A N 1
ATOM 1553 C CA . THR A 1 198 ? -3.532 9.616 7.050 1.00 83.00 198 THR A CA 1
ATOM 1554 C C . THR A 1 198 ? -3.498 10.100 8.499 1.00 83.00 198 THR A C 1
ATOM 1556 O O . THR A 1 198 ? -4.445 9.874 9.249 1.00 83.00 198 THR A O 1
ATOM 1559 N N . ARG A 1 199 ? -2.406 10.753 8.908 1.00 84.62 199 ARG A N 1
ATOM 1560 C CA . ARG A 1 199 ? -2.215 11.316 10.247 1.00 84.62 199 ARG A CA 1
ATOM 1561 C C . ARG A 1 199 ? -2.266 12.848 10.257 1.00 84.62 199 ARG A C 1
ATOM 1563 O O . ARG A 1 199 ? -2.089 13.428 11.317 1.00 84.62 199 ARG A O 1
ATOM 1570 N N . GLY A 1 200 ? -2.468 13.512 9.115 1.00 85.25 200 GLY A N 1
ATOM 1571 C CA . GLY A 1 200 ? -2.330 14.971 9.013 1.00 85.25 200 GLY A CA 1
ATOM 1572 C C . GLY A 1 200 ? -0.895 15.473 9.245 1.00 85.25 200 GLY A C 1
ATOM 1573 O O . GLY A 1 200 ? -0.701 16.616 9.642 1.00 85.25 200 GLY A O 1
ATOM 1574 N N . VAL A 1 201 ? 0.111 14.619 9.026 1.00 87.06 201 VAL A N 1
ATOM 1575 C CA . VAL A 1 201 ? 1.537 14.923 9.208 1.00 87.06 201 VAL A CA 1
ATOM 1576 C C . VAL A 1 201 ? 2.189 15.167 7.850 1.00 87.06 201 VAL A C 1
ATOM 1578 O O . VAL A 1 201 ? 2.206 14.279 6.999 1.00 87.06 201 VAL A O 1
ATOM 1581 N N . ALA A 1 202 ? 2.770 16.353 7.668 1.00 85.38 202 ALA A N 1
ATOM 1582 C CA . ALA A 1 202 ? 3.483 16.738 6.444 1.00 85.38 202 ALA A CA 1
ATOM 1583 C C . ALA A 1 202 ? 4.991 16.974 6.658 1.00 85.38 202 ALA A C 1
ATOM 1585 O O . ALA A 1 202 ? 5.718 17.257 5.709 1.00 85.38 202 ALA A O 1
ATOM 1586 N N . GLY A 1 203 ? 5.471 16.853 7.897 1.00 84.06 203 GLY A N 1
ATOM 1587 C CA . GLY A 1 203 ? 6.858 17.112 8.269 1.00 84.06 203 GLY A CA 1
ATOM 1588 C C . GLY A 1 203 ? 7.155 16.656 9.693 1.00 84.06 203 GLY A C 1
ATOM 1589 O O . GLY A 1 203 ? 6.370 15.933 10.304 1.00 84.06 203 GLY A O 1
ATOM 1590 N N . ALA A 1 204 ? 8.296 17.077 10.226 1.00 87.81 204 ALA A N 1
ATOM 1591 C CA . ALA A 1 204 ? 8.699 16.777 11.593 1.00 87.81 204 ALA A CA 1
ATOM 1592 C C . ALA A 1 204 ? 9.354 18.011 12.242 1.00 87.81 204 ALA A C 1
ATOM 1594 O O . ALA A 1 204 ? 10.063 18.731 11.537 1.00 87.81 204 ALA A O 1
ATOM 1595 N N . PRO A 1 205 ? 9.167 18.230 13.559 1.00 91.12 205 PRO A N 1
ATOM 1596 C CA . PRO A 1 205 ? 8.389 17.398 14.486 1.00 91.12 205 PRO A CA 1
ATOM 1597 C C . PRO A 1 205 ? 6.875 17.687 14.449 1.00 91.12 205 PRO A C 1
ATOM 1599 O O . PRO A 1 205 ? 6.451 18.832 14.369 1.00 91.12 205 PRO A O 1
ATOM 1602 N N . PHE A 1 206 ? 6.049 16.640 14.537 1.00 90.94 206 PHE A N 1
ATOM 1603 C CA . PHE A 1 206 ? 4.602 16.721 14.792 1.00 90.94 206 PHE A CA 1
ATOM 1604 C C . PHE A 1 206 ? 4.307 15.853 16.016 1.00 90.94 206 PHE A C 1
ATOM 1606 O O . PHE A 1 206 ? 4.738 14.699 16.072 1.00 90.94 206 PHE A O 1
ATOM 1613 N N . PHE A 1 207 ? 3.582 16.393 16.990 1.00 92.56 207 PHE A N 1
ATOM 1614 C CA . PHE A 1 207 ? 3.324 15.719 18.258 1.00 92.56 207 PHE A CA 1
ATOM 1615 C C . PHE A 1 207 ? 1.841 15.406 18.420 1.00 92.56 207 PHE A C 1
ATOM 1617 O O . PHE A 1 207 ? 0.982 16.221 18.092 1.00 92.56 207 PHE A O 1
ATOM 1624 N N . PHE A 1 208 ? 1.558 14.225 18.964 1.00 92.44 208 PHE A N 1
ATOM 1625 C CA . PHE A 1 208 ? 0.210 13.787 19.297 1.00 92.44 208 PHE A CA 1
ATOM 1626 C C . PHE A 1 208 ? 0.150 13.446 20.778 1.00 92.44 208 PHE A C 1
ATOM 1628 O O . PHE A 1 208 ? 1.044 12.772 21.292 1.00 92.44 208 PHE A O 1
ATOM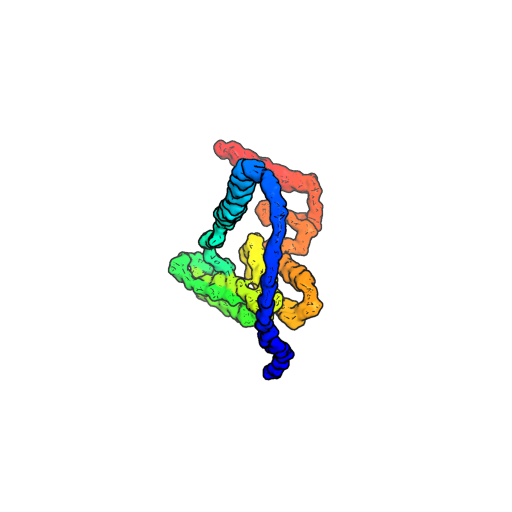 1635 N N . VAL A 1 209 ? -0.930 13.841 21.445 1.00 93.25 209 VAL A N 1
ATOM 1636 C CA . VAL A 1 209 ? -1.244 13.399 22.807 1.00 93.25 209 VAL A CA 1
ATOM 1637 C C . VAL A 1 209 ? -2.554 12.629 22.745 1.00 93.25 209 VAL A C 1
ATOM 1639 O O . VAL A 1 209 ? -3.581 13.168 22.344 1.00 93.25 209 VAL A O 1
ATOM 1642 N N . ASN A 1 210 ? -2.509 11.336 23.080 1.00 91.44 210 ASN A N 1
ATOM 1643 C CA . ASN A 1 210 ? -3.664 10.428 23.032 1.00 91.44 210 ASN A CA 1
ATOM 1644 C C . ASN A 1 210 ? -4.407 10.424 21.680 1.00 91.44 210 ASN A C 1
ATOM 1646 O O . ASN A 1 210 ? -5.629 10.332 21.632 1.00 91.44 210 ASN A O 1
ATOM 1650 N N . GLY A 1 211 ? -3.666 10.543 20.575 1.00 88.00 211 GLY A N 1
ATOM 1651 C CA . GLY A 1 211 ? -4.227 10.557 19.219 1.00 88.00 211 GLY A CA 1
ATOM 1652 C C . GLY A 1 211 ? -4.678 11.931 18.714 1.00 88.00 211 GLY A C 1
ATOM 1653 O O . GLY A 1 211 ? -4.997 12.046 17.535 1.00 88.00 211 GLY A O 1
ATOM 1654 N N . PHE A 1 212 ? -4.635 12.977 19.545 1.00 90.69 212 PHE A N 1
ATOM 1655 C CA . PHE A 1 212 ? -4.931 14.351 19.133 1.00 90.69 212 PHE A CA 1
ATOM 1656 C C . PHE A 1 212 ? -3.653 15.082 18.729 1.00 90.69 212 PHE A C 1
ATOM 1658 O O . PHE A 1 212 ? -2.694 15.125 19.500 1.00 90.69 212 PHE A O 1
ATOM 1665 N N . LEU A 1 213 ? -3.648 15.647 17.520 1.00 89.19 213 LEU A N 1
ATOM 1666 C CA . LEU A 1 213 ? -2.551 16.470 17.012 1.00 89.19 213 LEU A CA 1
ATOM 1667 C C . LEU A 1 213 ? -2.463 17.778 17.812 1.00 89.19 213 LEU A C 1
ATOM 1669 O O . LEU A 1 213 ? -3.475 18.448 18.015 1.00 89.19 213 LEU A O 1
ATOM 1673 N N . LEU A 1 214 ? -1.258 18.139 18.252 1.00 90.56 214 LEU A N 1
ATOM 1674 C CA . LEU A 1 214 ? -1.009 19.411 18.930 1.00 90.56 214 LEU A CA 1
ATOM 1675 C C . LEU A 1 214 ? -0.973 20.587 17.927 1.00 90.56 214 LEU A C 1
ATOM 1677 O O . LEU A 1 214 ? -0.523 20.396 16.796 1.00 90.56 214 LEU A O 1
ATOM 1681 N N . PRO A 1 215 ? -1.422 21.796 18.323 1.00 79.94 215 PRO A N 1
ATOM 1682 C CA . PRO A 1 215 ? -1.554 22.949 17.423 1.00 79.94 215 PRO A CA 1
ATOM 1683 C C . PRO A 1 215 ? -0.216 23.482 16.886 1.00 79.94 215 PRO A C 1
ATOM 1685 O O . PRO A 1 215 ? -0.171 23.960 15.756 1.00 79.94 215 PRO A O 1
ATOM 1688 N N . ASP A 1 216 ? 0.878 23.338 17.637 1.00 76.50 216 ASP A N 1
ATOM 1689 C CA . ASP A 1 216 ? 2.220 23.812 17.255 1.00 76.50 216 ASP A CA 1
ATOM 1690 C C . ASP A 1 216 ? 2.966 22.802 16.370 1.00 76.50 216 ASP A C 1
ATOM 1692 O O . ASP A 1 216 ? 4.120 22.424 16.598 1.00 76.50 216 ASP A O 1
ATOM 1696 N N . ALA A 1 217 ? 2.266 22.310 15.356 1.00 66.50 217 ALA A N 1
ATOM 1697 C CA . ALA A 1 217 ? 2.793 21.335 14.425 1.00 66.50 217 ALA A CA 1
ATOM 1698 C C . ALA A 1 217 ? 3.971 21.915 13.619 1.00 66.50 217 ALA A C 1
ATOM 1700 O O . ALA A 1 217 ? 3.856 22.967 12.993 1.00 66.50 217 ALA A O 1
ATOM 1701 N N . GLY A 1 218 ? 5.108 21.213 13.609 1.00 73.38 218 GLY A N 1
ATOM 1702 C CA . GLY A 1 218 ? 6.319 21.611 12.884 1.00 73.38 218 GLY A CA 1
ATOM 1703 C C . GLY A 1 218 ? 7.395 22.295 13.731 1.00 73.38 218 GLY A C 1
ATOM 1704 O O . GLY A 1 218 ? 8.485 22.530 13.214 1.00 73.38 218 GLY A O 1
ATOM 1705 N N . SER A 1 219 ? 7.141 22.559 15.017 1.00 84.94 219 SER A N 1
ATOM 1706 C CA . SER A 1 219 ? 8.091 23.228 15.915 1.00 84.94 219 SER A CA 1
ATOM 1707 C C . SER A 1 219 ? 8.508 22.336 17.081 1.00 84.94 219 SER A C 1
ATOM 1709 O O . SER A 1 219 ? 7.731 21.527 17.588 1.00 84.94 219 SER A O 1
ATOM 1711 N N . ALA A 1 220 ? 9.760 22.473 17.524 1.00 91.19 220 ALA A N 1
ATOM 1712 C CA . ALA A 1 220 ? 10.211 21.831 18.753 1.00 91.19 220 ALA A CA 1
ATOM 1713 C C . ALA A 1 220 ? 9.461 22.422 19.958 1.00 91.19 220 ALA A C 1
ATOM 1715 O O . ALA A 1 220 ? 9.325 23.639 20.061 1.00 91.19 220 ALA A O 1
ATOM 1716 N N . LEU A 1 221 ? 9.005 21.558 20.868 1.00 91.75 221 LEU A N 1
ATOM 1717 C CA . LEU A 1 221 ? 8.369 21.961 22.124 1.00 91.75 221 LEU A CA 1
ATOM 1718 C C . LEU A 1 221 ? 9.389 21.890 23.260 1.00 91.75 221 LEU A C 1
ATOM 1720 O O . LEU A 1 221 ? 10.095 20.887 23.399 1.00 91.75 221 LEU A O 1
ATOM 1724 N N . ASP A 1 222 ? 9.456 22.940 24.074 1.00 93.88 222 ASP A N 1
ATOM 1725 C CA . ASP A 1 222 ? 10.322 22.981 25.249 1.00 93.88 222 ASP A CA 1
ATOM 1726 C C . ASP A 1 222 ? 9.698 22.264 26.461 1.00 93.88 222 ASP A C 1
ATOM 1728 O O . ASP A 1 222 ? 8.540 21.832 26.457 1.00 93.88 222 ASP A O 1
ATOM 1732 N N . LEU A 1 223 ? 10.499 22.092 27.516 1.00 94.94 223 LEU A N 1
ATOM 1733 C CA . LEU A 1 223 ? 10.072 21.375 28.718 1.00 94.94 223 LEU A CA 1
ATOM 1734 C C . LEU A 1 223 ? 8.868 22.040 29.398 1.00 94.94 223 LEU A C 1
ATOM 1736 O O . LEU A 1 223 ? 7.993 21.339 29.905 1.00 94.94 223 LEU A O 1
ATOM 1740 N N . GLU A 1 224 ? 8.819 23.371 29.429 1.00 95.88 224 GLU A N 1
ATOM 1741 C CA . GLU A 1 224 ? 7.730 24.097 30.086 1.00 95.88 224 GLU A CA 1
ATOM 1742 C C . GLU A 1 224 ? 6.411 23.941 29.318 1.00 95.88 224 GLU A C 1
ATOM 1744 O O . GLU A 1 224 ? 5.370 23.695 29.934 1.00 95.88 224 GLU A O 1
ATOM 1749 N N . THR A 1 225 ? 6.457 23.936 27.984 1.00 93.62 225 THR A N 1
ATOM 1750 C CA . THR A 1 225 ? 5.302 23.616 27.133 1.00 93.62 225 THR A CA 1
ATOM 1751 C C . THR A 1 225 ? 4.837 22.175 27.347 1.00 93.62 225 THR A C 1
ATOM 1753 O O . THR A 1 225 ? 3.646 21.918 27.517 1.00 93.62 225 THR A O 1
ATOM 1756 N N . TRP A 1 226 ? 5.753 21.207 27.443 1.00 94.88 226 TRP A N 1
ATOM 1757 C CA . TRP A 1 226 ? 5.369 19.828 27.770 1.00 94.88 226 TRP A CA 1
ATOM 1758 C C . TRP A 1 226 ? 4.712 19.702 29.147 1.00 94.88 226 TRP A C 1
ATOM 1760 O O . TRP A 1 226 ? 3.706 19.001 29.290 1.00 94.88 226 TRP A O 1
ATOM 1770 N N . LYS A 1 227 ? 5.245 20.389 30.165 1.00 94.62 227 LYS A N 1
ATOM 1771 C CA . LYS A 1 227 ? 4.648 20.407 31.509 1.00 94.62 227 LYS A CA 1
ATOM 1772 C C . LYS A 1 227 ? 3.238 20.994 31.492 1.00 94.62 227 LYS A C 1
ATOM 1774 O O . LYS A 1 227 ? 2.369 20.451 32.178 1.00 94.62 227 LYS A O 1
ATOM 1779 N N . SER A 1 228 ? 2.998 22.057 30.721 1.00 94.00 228 SER A N 1
ATOM 1780 C CA . SER A 1 228 ? 1.676 22.691 30.635 1.00 94.00 228 SER A CA 1
ATOM 1781 C C . SER A 1 228 ? 0.641 21.799 29.938 1.00 94.00 228 SER A C 1
ATOM 1783 O O . SER A 1 228 ? -0.513 21.772 30.363 1.00 94.00 228 SER A O 1
ATOM 1785 N N . ILE A 1 229 ? 1.056 21.004 28.946 1.00 93.50 229 ILE A N 1
ATOM 1786 C CA . ILE A 1 229 ? 0.187 20.059 28.227 1.00 93.50 229 ILE A CA 1
ATOM 1787 C C . ILE A 1 229 ? -0.118 18.815 29.075 1.00 93.50 229 ILE A C 1
ATOM 1789 O O . ILE A 1 229 ? -1.271 18.399 29.189 1.00 93.50 229 ILE A O 1
ATOM 1793 N N . ILE A 1 230 ? 0.903 18.202 29.681 1.00 94.19 230 ILE A N 1
ATOM 1794 C CA . ILE A 1 230 ? 0.764 16.911 30.377 1.00 94.19 230 ILE A CA 1
ATOM 1795 C C . ILE A 1 230 ? 0.261 17.076 31.816 1.00 94.19 230 ILE A C 1
ATOM 1797 O O . ILE A 1 230 ? -0.514 16.247 32.300 1.00 94.19 230 ILE A O 1
ATOM 1801 N N . GLY A 1 231 ? 0.672 18.141 32.511 1.00 94.81 231 GLY A N 1
ATOM 1802 C CA . GLY A 1 231 ? 0.349 18.377 33.921 1.00 94.81 231 GLY A CA 1
ATOM 1803 C C . GLY A 1 231 ? -1.149 18.276 34.253 1.00 94.81 231 GLY A C 1
ATOM 1804 O O . GLY A 1 231 ? -1.500 17.555 35.193 1.00 94.81 231 GLY A O 1
ATOM 1805 N N . PRO A 1 232 ? -2.051 18.932 33.496 1.00 93.81 232 PRO A N 1
ATOM 1806 C CA . PRO A 1 232 ? -3.497 18.833 33.705 1.00 93.81 232 PRO A CA 1
ATOM 1807 C C . PRO A 1 232 ? -4.063 17.419 33.490 1.00 93.81 232 PRO A C 1
ATOM 1809 O O . PRO A 1 232 ? -4.923 16.981 34.255 1.00 93.81 232 PRO A O 1
ATOM 1812 N N . LEU A 1 233 ? -3.554 16.669 32.504 1.00 92.44 233 LEU A N 1
ATOM 1813 C CA . LEU A 1 233 ? -4.039 15.318 32.180 1.00 92.44 233 LEU A CA 1
ATOM 1814 C C . LEU A 1 233 ? -3.788 14.322 33.322 1.00 92.44 233 LEU A C 1
ATOM 1816 O O . LEU A 1 233 ? -4.597 13.427 33.566 1.00 92.44 233 LEU A O 1
ATOM 1820 N N . LEU A 1 234 ? -2.692 14.505 34.059 1.00 90.44 234 LEU A N 1
ATOM 1821 C CA . LEU A 1 234 ? -2.335 13.656 35.197 1.00 90.44 234 LEU A CA 1
ATOM 1822 C C . LEU A 1 234 ? -3.173 13.940 36.452 1.00 90.44 234 LEU A C 1
ATOM 1824 O O . LEU A 1 234 ? -3.389 13.029 37.253 1.00 90.44 234 LEU A O 1
ATOM 1828 N N . LYS A 1 235 ? -3.652 15.177 36.645 1.00 82.19 235 LYS A N 1
ATOM 1829 C CA . LYS A 1 235 ? -4.527 15.524 37.782 1.00 82.19 235 LYS A CA 1
ATOM 1830 C C . LYS A 1 235 ? -5.908 14.889 37.628 1.00 82.19 235 LYS A C 1
ATOM 1832 O O . LYS A 1 235 ? -6.375 14.224 38.549 1.00 82.19 235 LYS A O 1
ATOM 1837 N N . ASN A 1 236 ? -6.475 14.974 36.425 1.00 67.06 236 ASN A N 1
ATOM 1838 C CA . ASN A 1 236 ? -7.780 14.390 36.108 1.00 67.06 236 ASN A CA 1
ATOM 1839 C C . ASN A 1 236 ? -7.794 12.857 36.272 1.00 67.06 236 ASN A C 1
ATOM 1841 O O . ASN A 1 236 ? -8.797 12.291 36.694 1.00 67.06 236 ASN A O 1
ATOM 1845 N N . GLN A 1 237 ? -6.676 12.176 35.996 1.00 62.94 237 GLN A N 1
ATOM 1846 C CA . GLN A 1 237 ? -6.536 10.732 36.233 1.00 62.94 237 GLN A CA 1
ATOM 1847 C C . GLN A 1 237 ? -6.581 10.380 37.729 1.00 62.94 237 GLN A C 1
ATOM 1849 O O . GLN A 1 237 ? -7.249 9.426 38.120 1.00 62.94 237 GLN A O 1
ATOM 1854 N N . ARG A 1 238 ? -5.907 11.158 38.587 1.00 64.00 238 ARG A N 1
ATOM 1855 C CA . ARG A 1 238 ? -5.878 10.900 40.038 1.00 64.00 238 ARG A CA 1
ATOM 1856 C C . ARG A 1 238 ? -7.238 11.130 40.695 1.00 64.00 238 ARG A C 1
ATOM 1858 O O . ARG A 1 238 ? -7.609 10.374 41.583 1.00 64.00 238 ARG A O 1
ATOM 1865 N N . GLU A 1 239 ? -8.001 12.116 40.233 1.00 59.94 239 GLU A N 1
ATOM 1866 C CA . GLU A 1 239 ? -9.356 12.378 40.736 1.00 59.94 239 GLU A CA 1
ATOM 1867 C C . GLU A 1 239 ? -10.377 11.311 40.304 1.00 59.94 239 GLU A C 1
ATOM 1869 O O . GLU A 1 239 ? -11.324 11.045 41.043 1.00 59.94 239 GLU A O 1
ATOM 1874 N N . GLN A 1 240 ? -10.182 10.655 39.153 1.00 58.03 240 GLN A N 1
ATOM 1875 C CA . GLN A 1 240 ? -11.030 9.530 38.734 1.00 58.03 240 GLN A CA 1
ATOM 1876 C C . GLN A 1 240 ? -10.732 8.230 39.491 1.00 58.03 240 GLN A C 1
ATOM 1878 O O . GLN A 1 240 ? -11.649 7.455 39.742 1.00 58.03 240 GLN A O 1
ATOM 1883 N N . VAL A 1 241 ? -9.483 8.002 39.903 1.00 58.25 241 VAL A N 1
ATOM 1884 C CA . VAL A 1 241 ? -9.099 6.812 40.686 1.00 58.25 241 VAL A CA 1
ATOM 1885 C C . VAL A 1 241 ? -9.602 6.880 42.136 1.00 58.25 241 VAL A C 1
ATOM 1887 O O . VAL A 1 241 ? -9.831 5.845 42.748 1.00 58.25 241 VAL A O 1
ATOM 1890 N N . ILE A 1 242 ? -9.827 8.079 42.683 1.00 57.72 242 ILE A N 1
ATOM 1891 C CA . ILE A 1 242 ? -10.270 8.283 44.078 1.00 57.72 242 ILE A CA 1
ATOM 1892 C C . ILE A 1 242 ? -11.811 8.224 44.224 1.00 57.72 242 ILE A C 1
ATOM 1894 O O . ILE A 1 242 ? -12.336 8.297 45.331 1.00 57.72 242 ILE A O 1
ATOM 1898 N N . LYS A 1 243 ? -12.563 8.062 43.126 1.00 49.88 243 LYS A N 1
ATOM 1899 C CA . LYS A 1 243 ? -14.041 8.033 43.116 1.00 49.88 243 LYS A CA 1
ATOM 1900 C C . LYS A 1 243 ? -14.680 6.628 43.114 1.00 49.88 243 LYS A C 1
ATOM 1902 O O . LYS A 1 243 ? -15.852 6.523 42.758 1.00 49.88 243 LYS A O 1
ATOM 1907 N N . PHE A 1 244 ? -13.956 5.584 43.521 1.00 44.59 244 PHE A N 1
ATOM 1908 C CA . PHE A 1 244 ? -14.494 4.223 43.683 1.00 44.59 244 PHE A CA 1
ATOM 1909 C C . PHE A 1 244 ? -14.658 3.844 45.153 1.00 44.59 244 PHE A C 1
ATOM 1911 O O . PHE A 1 244 ? -13.703 4.084 45.925 1.00 44.59 244 PHE A O 1
#

Secondary structure (DSSP, 8-state):
----PPP----------------------------TTSSHHHHHHHHHHHHHHHHHHHHHHHHT----S-PPPSS-SSEEE-SS---GGGPEEEEEEE-TT-HHHHHHHHHHHHHHHHHTTSEEEEEEE---TTSTTHHHHHHHHHHHHHH-GGGHHHHHHHHHHTHHHHSHHHHTTS-HHHHHHHHHHHHHHHHHHHTT--SS---EETTEEPSSTTSPPPHHHHHHHHHHHHHHHHHHHTT-

Sequence (244 aa):
RQRVTLGFTDHLSDRFPLSCSRSPPSPSSLIVLLSDWGARDRLMAHSAAACFLPLLFTALFLLSSCSFGSGIPTRYDGFYYSGEVGDWKDVIVVDAFLDPLCPDSRDAWPPLKQVVRLYSPRLVVIVHPFPLPYHNNAFVACRALHIANKLNASSTFPLLELFFKYQERYYNGPTKSMSRSAIIDDMAKLANGAYGCTRGVAGAPFFFVNGFLLPDAGSALDLETWKSIIGPLLKNQREQVIKF

InterPro domains:
  IPR036249 Thioredoxin-like superfamily [SSF52833] (83-230)

Solvent-accessible surface area (backbone atoms only — not comparable to full-atom values): 15164 Å² total; per-residue (Å²): 139,88,83,87,84,85,85,85,86,88,84,90,80,90,89,87,84,89,88,87,87,86,86,85,90,87,88,89,80,84,88,78,100,78,65,83,81,69,56,64,65,59,55,54,55,58,54,52,58,65,54,49,54,58,51,51,50,50,51,51,52,62,72,60,61,64,82,89,59,84,71,82,70,96,59,82,82,61,45,82,48,60,64,62,80,53,66,73,90,68,42,47,79,41,82,41,76,33,25,51,61,38,68,68,42,46,66,50,43,64,59,51,57,48,51,23,68,74,40,44,40,40,28,37,38,31,40,33,72,39,52,52,92,87,41,85,42,18,58,59,51,35,50,50,38,55,52,35,32,74,78,38,62,84,37,24,60,60,38,44,52,48,36,44,73,51,24,70,68,58,28,59,75,71,40,67,87,54,53,72,63,61,53,52,53,50,52,47,52,54,45,47,50,45,47,23,57,80,70,76,41,91,68,72,50,66,57,64,62,96,84,43,74,49,90,68,60,58,48,90,78,54,72,69,57,49,48,64,65,48,53,60,60,55,51,59,52,55,59,60,69,70,72,118

Nearest PDB structures (foldseek):
  5vyo-assembly4_D  TM=4.024E-01  e=6.543E-03  Burkholderia pseudomallei K96243
  7luh-assembly1_A  TM=2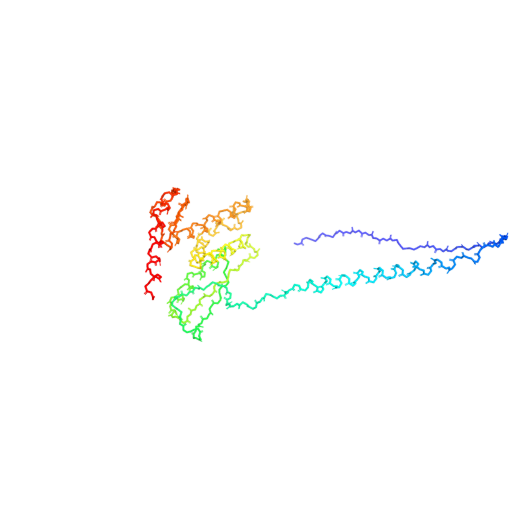.878E-01  e=4.565E-03  Burkholderia pseudomallei K96243
  4zl7-assembly1_A  TM=3.720E-01  e=6.796E-02  Pseudomonas aeruginosa PAO1
  7pqf-assembly1_A  TM=3.318E-01  e=1.396E-01  Campylobacter jejuni

Radius of gyration: 36.97 Å; Cα contacts (8 Å, |Δi|>4): 195; chains: 1; bounding box: 96×85×76 Å

pLDDT: mean 79.02, std 22.29, range [29.52, 98.56]

Foldseek 3Di:
DDDDDDDDDDDDDDDDDDDDDDDDDDDDDDDDPPDVPPPVVVVVVVVVVVVVVVVVVVVVVVVPPDVPDDPDDPDDDAAKDADDADPPVQADEAEAAAQLLDLVSLVVPVVVNVVRVVCPRRYIYGYHQHQDPQWPCRVLLNVLLVVLCVVPSVLNVLLSVLSSVCNVCRGCVNCVPPDPVVSNVVSVVSSCVSSCVVLVHDDPDWDDDPSHTDPPGPDDDDPVNVCVVVVVVVVVVVVVVVPD

Organism: NCBI:txid320322